Protein AF-0000000080587017 (afdb_homodimer)

pLDDT: mean 71.82, std 25.56, range [18.38, 96.31]

Secondary structure (DSSP, 8-state):
--GGGGGGG------GGG--------------------------HHHHHHHHHHTHHHHHHHH-HHHHHHHHHHHHHHHHHHHHHHHT----TT--HHHHHHHHHHH-GGGS--GGGHHHHHHHHHHHHHHHHHHHHHHHHHHHS-TTS----HHHHHHHHHHHHHHHHHHHHHHT-/--SS-----------S-------GGG------------------HHHHHHHHHHTHHHHHHHH-HHHHHHHHHHHHHHHHHHHHHHHT----TT--HHHHHHHHHHH-GGGS--GGGHHHHHHHHHHHHHHHHHHHHHHHHHHHS-TTS----HHHHHHHHHHHHHHHHHHHHHHT-

Radius of gyration: 40.97 Å; Cα contacts (8 Å, |Δi|>4): 324; chains: 2; bounding box: 60×187×105 Å

Sequence (354 aa):
MAAVEQLINHEKLAGLLLLDIPELSAFAPHRPEVVKSHAPVTLSSSDVVRRALNDADHLMQVSGPVSAVDRLHTAMHGYFRSLCLESGIAMPDEASLTLLFKLLRQDHPSLQSFGSYDKDVVRVLQGFAQAIDALNSLRNNGSVAHPSEDLLGEAEAHLAVNASCTIFNYISAKVGHMAAVEQLINHEKLAGLLLLDIPELSAFAPHRPEVVKSHAPVTLSSSDVVRRALNDADHLMQVSGPVSAVDRLHTAMHGYFRSLCLESGIAMPDEASLTLLFKLLRQDHPSLQSFGSYDKDVVRVLQGFAQAIDALNSLRNNGSVAHPSEDLLGEAEAHLAVNASCTIFNYISAKVGH

Structure (mmCIF, N/CA/C/O backbone):
data_AF-0000000080587017-model_v1
#
loop_
_entity.id
_entity.type
_entity.pdbx_description
1 polymer 'Abortive infection protein-like C-terminal domain-containing protein'
#
loop_
_atom_site.group_PDB
_atom_site.id
_atom_site.type_symbol
_atom_site.label_atom_id
_atom_site.label_alt_id
_atom_site.label_comp_id
_atom_site.label_asym_id
_atom_site.label_entity_id
_atom_site.label_seq_id
_atom_site.pdbx_PDB_ins_code
_atom_site.Cartn_x
_atom_site.Cartn_y
_atom_site.Cartn_z
_atom_site.occupancy
_atom_site.B_iso_or_equiv
_atom_site.auth_seq_id
_atom_site.auth_comp_id
_atom_site.auth_asym_id
_atom_site.auth_atom_id
_atom_site.pdbx_PDB_model_num
ATOM 1 N N . MET A 1 1 ? -31.641 86.438 35.375 1 22.72 1 MET A N 1
ATOM 2 C CA . MET A 1 1 ? -30.453 86.688 36.219 1 22.72 1 MET A CA 1
ATOM 3 C C . MET A 1 1 ? -29.844 85.375 36.719 1 22.72 1 MET A C 1
ATOM 5 O O . MET A 1 1 ? -30.562 84.438 37.094 1 22.72 1 MET A O 1
ATOM 9 N N . ALA A 1 2 ? -28.422 85.125 36.531 1 23.59 2 ALA A N 1
ATOM 10 C CA . ALA A 1 2 ? -27.219 84.438 36.094 1 23.59 2 ALA A CA 1
ATOM 11 C C . ALA A 1 2 ? -26.547 83.75 37.281 1 23.59 2 ALA A C 1
ATOM 13 O O . ALA A 1 2 ? -26.016 82.625 37.156 1 23.59 2 ALA A O 1
ATOM 14 N N . ALA A 1 3 ? -26.375 84.5 38.438 1 25.27 3 ALA A N 1
ATOM 15 C CA . ALA A 1 3 ? -25.125 84.688 39.188 1 25.27 3 ALA A CA 1
ATOM 16 C C . ALA A 1 3 ? -24.891 83.438 40.094 1 25.27 3 ALA A C 1
ATOM 18 O O . ALA A 1 3 ? -23.75 83.188 40.5 1 25.27 3 ALA A O 1
ATOM 19 N N . VAL A 1 4 ? -25.938 83.062 40.781 1 27.03 4 VAL A N 1
ATOM 20 C CA . VAL A 1 4 ? -25.734 82.25 41.969 1 27.03 4 VAL A CA 1
ATOM 21 C C . VAL A 1 4 ? -25.031 80.938 41.562 1 27.03 4 VAL A C 1
ATOM 23 O O . VAL A 1 4 ? -24.797 80.062 42.438 1 27.03 4 VAL A O 1
ATOM 26 N N . GLU A 1 5 ? -25.062 80.562 40.156 1 27.64 5 GLU A N 1
ATOM 27 C CA . GLU A 1 5 ? -24.562 79.25 39.719 1 27.64 5 GLU A CA 1
ATOM 28 C C . GLU A 1 5 ? -23.125 79.062 40.188 1 27.64 5 GLU A C 1
ATOM 30 O O . GLU A 1 5 ? -22.516 78 39.906 1 27.64 5 GLU A O 1
ATOM 35 N N . GLN A 1 6 ? -22.5 80.125 40.65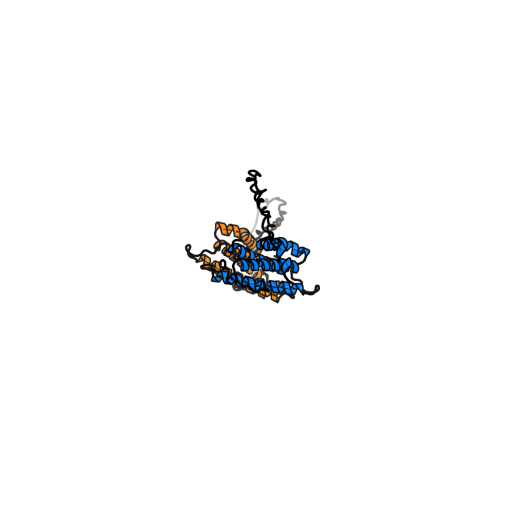6 1 28.59 6 GLN A N 1
ATOM 36 C CA . GLN A 1 6 ? -21.078 80.375 40.844 1 28.59 6 GLN A CA 1
ATOM 37 C C . GLN A 1 6 ? -20.484 79.562 41.969 1 28.59 6 GLN A C 1
ATOM 39 O O . GLN A 1 6 ? -19.281 79.562 42.188 1 28.59 6 GLN A O 1
ATOM 44 N N . LEU A 1 7 ? -21.391 79.188 42.938 1 26.55 7 LEU A N 1
ATOM 45 C CA . LEU A 1 7 ? -20.875 78.938 44.281 1 26.55 7 LEU A CA 1
ATOM 46 C C . LEU A 1 7 ? -19.984 77.75 44.344 1 26.55 7 LEU A C 1
ATOM 48 O O . LEU A 1 7 ? -19.438 77.375 45.375 1 26.55 7 LEU A O 1
ATOM 52 N N . ILE A 1 8 ? -20.25 76.688 43.406 1 29.83 8 ILE A N 1
ATOM 53 C CA . ILE A 1 8 ? -19.797 75.375 43.688 1 29.83 8 ILE A CA 1
ATOM 54 C C . ILE A 1 8 ? -18.281 75.312 43.844 1 29.83 8 ILE A C 1
ATOM 56 O O . ILE A 1 8 ? -17.688 74.25 43.969 1 29.83 8 ILE A O 1
ATOM 60 N N . ASN A 1 9 ? -17.594 76.5 43.531 1 27.2 9 ASN A N 1
ATOM 61 C CA . ASN A 1 9 ? -16.156 76.5 43.25 1 27.2 9 ASN A CA 1
ATOM 62 C C . ASN A 1 9 ? -15.344 76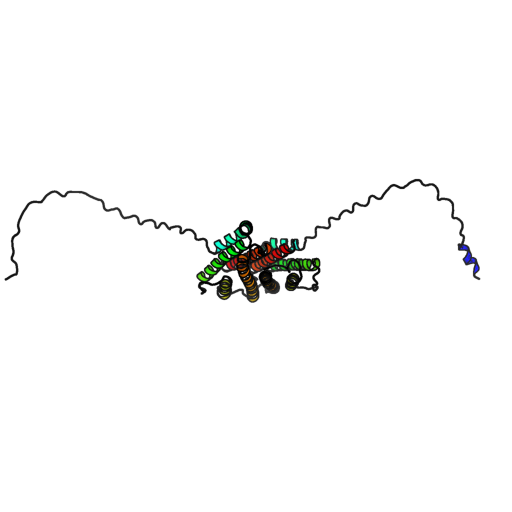.188 44.5 1 27.2 9 ASN A C 1
ATOM 64 O O . ASN A 1 9 ? -14.141 76.438 44.531 1 27.2 9 ASN A O 1
ATOM 68 N N . HIS A 1 10 ? -16.031 76 45.656 1 26.14 10 HIS A N 1
ATOM 69 C CA . HIS A 1 10 ? -15.188 76.312 46.812 1 26.14 10 HIS A CA 1
ATOM 70 C C . HIS A 1 10 ? -14.047 75.312 46.938 1 26.14 10 HIS A C 1
ATOM 72 O O . HIS A 1 10 ? -14.281 74.125 47.125 1 26.14 10 HIS A O 1
ATOM 78 N N . GLU A 1 11 ? -12.672 75.562 46.625 1 27.25 11 GLU A N 1
ATOM 79 C CA . GLU A 1 11 ? -11.32 75.062 46.406 1 27.25 11 GLU A CA 1
ATOM 80 C C . GLU A 1 11 ? -10.781 74.312 47.625 1 27.25 11 GLU A C 1
ATOM 82 O O . GLU A 1 11 ? -9.781 73.625 47.531 1 27.25 11 GLU A O 1
ATOM 87 N N . LYS A 1 12 ? -11.156 74.75 48.844 1 26.34 12 LYS A N 1
ATOM 88 C CA . LYS A 1 12 ? -10.164 74.812 49.906 1 26.34 12 LYS A CA 1
ATOM 89 C C . LYS A 1 12 ? -9.828 73.375 50.438 1 26.34 12 LYS A C 1
ATOM 91 O O . LYS A 1 12 ? -8.68 73.125 50.781 1 26.34 12 LYS A O 1
ATOM 96 N N . LEU A 1 13 ? -10.781 72.625 50.969 1 26.78 13 LEU A N 1
ATOM 97 C CA . LEU A 1 13 ? -10.43 72 52.219 1 26.78 13 LEU A CA 1
ATOM 98 C C . LEU A 1 13 ? -9.461 70.812 52 1 26.78 13 LEU A C 1
ATOM 100 O O . LEU A 1 13 ? -9.875 69.75 51.625 1 26.78 13 LEU A O 1
ATOM 104 N N . ALA A 1 14 ? -8.195 70.938 51.406 1 22.55 14 ALA A N 1
ATOM 105 C CA . ALA A 1 14 ? -7.113 70.125 50.875 1 22.55 14 ALA A CA 1
ATOM 106 C C . ALA A 1 14 ? -6.555 69.188 51.969 1 22.55 14 ALA A C 1
ATOM 108 O O . ALA A 1 14 ? -6.273 68 51.719 1 22.55 14 ALA A O 1
ATOM 109 N N . GLY A 1 15 ? -5.98 69.688 53 1 22.48 15 GLY A N 1
ATOM 110 C CA . GLY A 1 15 ? -4.605 69.438 53.406 1 22.48 15 GLY A CA 1
ATOM 111 C C . GLY A 1 15 ? -4.426 68.188 54.188 1 22.48 15 GLY A C 1
ATOM 112 O O . GLY A 1 15 ? -3.355 67.562 54.156 1 22.48 15 GLY A O 1
ATOM 113 N N . LEU A 1 16 ? -5.102 68.062 55.281 1 24.17 16 LEU A N 1
ATOM 114 C CA . LEU A 1 16 ? -4.434 67.625 56.5 1 24.17 16 LEU A CA 1
ATOM 115 C C . LEU A 1 16 ? -4.109 66.125 56.5 1 24.17 16 LEU A C 1
ATOM 117 O O . LEU A 1 16 ? -3.098 65.688 57.062 1 24.17 16 LEU A O 1
ATOM 121 N N . LEU A 1 17 ? -5 65.25 56.281 1 24.22 17 LEU A N 1
ATOM 122 C CA . LEU A 1 17 ? -4.965 64 57.094 1 24.22 17 LEU A CA 1
ATOM 123 C C . LEU A 1 17 ? -3.916 63.031 56.562 1 24.22 17 LEU A C 1
ATOM 125 O O . LEU A 1 17 ? -3.979 61.844 56.844 1 24.22 17 LEU A O 1
ATOM 129 N N . LEU A 1 18 ? -2.947 63.281 55.75 1 25.55 18 LEU A N 1
ATOM 130 C CA . LEU A 1 18 ? -2.303 62.219 54.969 1 25.55 18 LEU A CA 1
ATOM 131 C C . LEU A 1 18 ? -1.399 61.375 55.875 1 25.55 18 LEU A C 1
ATOM 133 O O . LEU A 1 18 ? -0.69 60.5 55.406 1 25.55 18 LEU A O 1
ATOM 137 N N . LEU A 1 19 ? -1.124 61.75 57.031 1 24.14 19 LEU A N 1
ATOM 138 C CA . LEU A 1 19 ? 0.274 61.469 57.375 1 24.14 19 LEU A CA 1
ATOM 139 C C . LEU A 1 19 ? 0.544 59.969 57.375 1 24.14 19 LEU A C 1
ATOM 141 O O . LEU A 1 19 ? 1.507 59.5 56.781 1 24.14 19 LEU A O 1
ATOM 145 N N . ASP A 1 20 ? 0.489 59.25 58.531 1 24.95 20 ASP A N 1
ATOM 146 C CA . ASP A 1 20 ? 1.554 58.5 59.188 1 24.95 20 ASP A CA 1
ATOM 147 C C . ASP A 1 20 ? 1.551 57.062 58.75 1 24.95 20 ASP A C 1
ATOM 149 O O . ASP A 1 20 ? 2.191 56.219 59.375 1 24.95 20 ASP A O 1
ATOM 153 N N . ILE A 1 21 ? 0.659 56.469 58.031 1 26.31 21 ILE A N 1
ATOM 154 C CA . ILE A 1 21 ? 0.521 55.031 58.219 1 26.31 21 ILE A CA 1
ATOM 155 C C . ILE A 1 21 ? 1.75 54.312 57.688 1 26.31 21 ILE A C 1
ATOM 157 O O . ILE A 1 21 ? 2.156 54.562 56.531 1 26.31 21 ILE A O 1
ATOM 161 N N . PRO A 1 22 ? 2.461 53.438 58.531 1 25.16 22 PRO A N 1
ATOM 162 C CA . PRO A 1 22 ? 3.777 52.844 58.312 1 25.16 22 PRO A CA 1
ATOM 163 C C . PRO A 1 22 ? 3.852 52.031 57.031 1 25.16 22 PRO A C 1
ATOM 165 O O . PRO A 1 22 ? 2.824 51.781 56.375 1 25.16 22 PRO A O 1
ATOM 168 N N . GLU A 1 23 ? 5.023 51.094 56.812 1 28.44 23 GLU A N 1
ATOM 169 C CA . GLU A 1 23 ? 5.848 50.469 55.781 1 28.44 23 GLU A CA 1
ATOM 170 C C . GLU A 1 23 ? 5.137 49.281 55.156 1 28.44 23 GLU A C 1
ATOM 172 O O . GLU A 1 23 ? 4.988 48.219 55.812 1 28.44 23 GLU A O 1
ATOM 177 N N . LEU A 1 24 ? 3.986 49.219 54.719 1 28.08 24 LEU A N 1
ATOM 178 C CA . LEU A 1 24 ? 3.26 48.094 54.156 1 28.08 24 LEU A CA 1
ATOM 179 C C . LEU A 1 24 ? 4.035 47.438 53 1 28.08 24 LEU A C 1
ATOM 181 O O . LEU A 1 24 ? 3.643 47.562 51.844 1 28.08 24 LEU A O 1
ATOM 185 N N . SER A 1 25 ? 5.359 47.562 52.875 1 25.34 25 SER A N 1
ATOM 186 C CA . SER A 1 25 ? 5.922 47.25 51.562 1 25.34 25 SER A CA 1
ATOM 187 C C . SER A 1 25 ? 5.586 45.844 51.156 1 25.34 25 SER A C 1
ATOM 189 O O . SER A 1 25 ? 5.371 45.562 49.969 1 25.34 25 SER A O 1
ATOM 191 N N . ALA A 1 26 ? 5.797 44.812 51.969 1 28.86 26 ALA A N 1
ATOM 192 C CA . ALA A 1 26 ? 6.543 43.656 51.5 1 28.86 26 ALA A CA 1
ATOM 193 C C . ALA A 1 26 ? 5.637 42.688 50.719 1 28.86 26 ALA A C 1
ATOM 195 O O . ALA A 1 26 ? 6.051 41.594 50.375 1 28.86 26 ALA A O 1
ATOM 196 N N . PHE A 1 27 ? 4.344 42.781 50.906 1 26.36 27 PHE A N 1
ATOM 197 C CA . PHE A 1 27 ? 3.645 41.562 50.5 1 26.36 27 PHE A CA 1
ATOM 198 C C . PHE A 1 27 ? 3.752 41.375 48.969 1 26.36 27 PHE A C 1
ATOM 200 O O . PHE A 1 27 ? 3.086 42.062 48.219 1 26.36 27 PHE A O 1
ATOM 207 N N . ALA A 1 28 ? 4.891 41.156 48.438 1 30.66 28 ALA A N 1
ATOM 208 C CA . ALA A 1 28 ? 4.961 40.875 47 1 30.66 28 ALA A CA 1
ATOM 209 C C . ALA A 1 28 ? 3.967 39.781 46.594 1 30.66 28 ALA A C 1
ATOM 211 O O . ALA A 1 28 ? 3.854 38.75 47.281 1 30.66 28 ALA A O 1
ATOM 212 N N . PRO A 1 29 ? 2.836 40.156 46 1 30.19 29 PRO A N 1
ATOM 213 C CA . PRO A 1 29 ? 1.873 39.125 45.562 1 30.19 29 PRO A CA 1
ATOM 214 C C . PRO A 1 29 ? 2.541 37.906 44.938 1 30.19 29 PRO A C 1
ATOM 216 O O . PRO A 1 29 ? 3.592 38.031 44.312 1 30.19 29 PRO A O 1
ATOM 219 N N . HIS A 1 30 ? 2.627 36.812 45.719 1 32.38 30 HIS A N 1
ATOM 220 C CA . HIS A 1 30 ? 3.02 35.531 45.156 1 32.38 30 HIS A CA 1
ATOM 221 C C . HIS A 1 30 ? 2.42 35.344 43.75 1 32.38 30 HIS A C 1
ATOM 223 O O . HIS A 1 30 ? 1.23 35.594 43.562 1 32.38 30 HIS A O 1
ATOM 229 N N . ARG A 1 31 ? 3.188 35.594 42.75 1 30.8 31 ARG A N 1
ATOM 230 C CA . ARG A 1 31 ? 2.775 35.312 41.375 1 30.8 31 ARG A CA 1
ATOM 231 C C . ARG A 1 31 ? 2 34 41.281 1 30.8 31 ARG A C 1
ATOM 233 O O . ARG A 1 31 ? 2.43 33 41.812 1 30.8 31 ARG A O 1
ATOM 240 N N . PRO A 1 32 ? 0.608 34.094 41.219 1 33.69 32 PRO A N 1
ATOM 241 C CA . PRO A 1 32 ? -0.071 32.812 41.062 1 33.69 32 PRO A CA 1
ATOM 242 C C . PRO A 1 32 ? 0.725 31.828 40.188 1 33.69 32 PRO A C 1
ATOM 244 O O . PRO A 1 32 ? 1.51 32.25 39.344 1 33.69 32 PRO A O 1
ATOM 247 N N . GLU A 1 33 ? 1.274 30.781 40.844 1 36.06 33 GLU A N 1
ATOM 248 C CA . GLU A 1 33 ? 1.802 29.688 40.031 1 36.06 33 GLU A CA 1
ATOM 249 C C . GLU A 1 33 ? 1.001 29.516 38.75 1 36.06 33 GLU A C 1
ATOM 251 O O . GLU A 1 33 ? -0.228 29.422 38.781 1 36.06 33 GLU A O 1
ATOM 256 N N . VAL A 1 34 ? 1.357 30.203 37.719 1 34.12 34 VAL A N 1
ATOM 257 C CA . VAL A 1 34 ? 0.814 29.766 36.438 1 34.12 34 VAL A CA 1
ATOM 258 C C . VAL A 1 34 ? 0.554 28.266 36.438 1 34.12 34 VAL A C 1
ATOM 260 O O . VAL A 1 34 ? 1.492 27.469 36.531 1 34.12 34 VAL A O 1
ATOM 263 N N . VAL A 1 35 ? -0.414 27.859 37.219 1 34.56 35 VAL A N 1
ATOM 264 C CA . VAL A 1 35 ? -0.858 26.5 36.906 1 34.56 35 VAL A CA 1
ATOM 265 C C . VAL A 1 35 ? -0.739 26.25 35.406 1 34.56 35 VAL A C 1
ATOM 267 O O . VAL A 1 35 ? -1.376 26.938 34.594 1 34.56 35 VAL A O 1
ATOM 270 N N . LYS A 1 36 ? 0.452 25.938 35 1 35.66 36 LYS A N 1
ATOM 271 C CA . LYS A 1 36 ? 0.463 25.297 33.688 1 35.66 36 LYS A CA 1
ATOM 272 C C . LYS A 1 36 ? -0.792 24.453 33.5 1 35.66 36 LYS A C 1
ATOM 274 O O . LYS A 1 36 ? -1.011 23.469 34.188 1 35.66 36 LYS A O 1
ATOM 279 N N . SER A 1 37 ? -1.962 25.031 33.406 1 36 37 SER A N 1
ATOM 280 C CA . SER A 1 37 ? -3.08 24.234 32.938 1 36 37 SER A CA 1
ATOM 281 C C . SER A 1 37 ? -2.602 23.109 32 1 36 37 SER A C 1
ATOM 283 O O . SER A 1 37 ? -1.923 23.375 31.016 1 36 37 SER A O 1
ATOM 285 N N . HIS A 1 38 ? -2.156 22.047 32.531 1 36.62 38 HIS A N 1
ATOM 286 C CA . HIS A 1 38 ? -1.977 20.875 31.672 1 36.62 38 HIS A CA 1
ATOM 287 C C . HIS A 1 38 ? -3.01 20.859 30.547 1 36.62 38 HIS A C 1
ATOM 289 O O . HIS A 1 38 ? -4.188 20.594 30.797 1 36.62 38 HIS A O 1
ATOM 295 N N . ALA A 1 39 ? -3.035 21.781 29.75 1 42.5 39 ALA A N 1
ATOM 296 C CA . ALA A 1 39 ? -3.906 21.656 28.578 1 42.5 39 ALA A CA 1
ATOM 297 C C . ALA A 1 39 ? -4.117 20.188 28.203 1 42.5 39 ALA A C 1
ATOM 299 O O . ALA A 1 39 ? -3.189 19.391 28.297 1 42.5 39 ALA A O 1
ATOM 300 N N . PRO A 1 40 ? -5.25 19.578 28.406 1 44.59 40 PRO A N 1
ATOM 301 C CA . PRO A 1 40 ? -5.457 18.188 27.984 1 44.59 40 PRO A CA 1
ATOM 302 C C . PRO A 1 40 ? -4.621 17.812 26.766 1 44.59 40 PRO A C 1
ATOM 304 O O . PRO A 1 40 ? -4.504 18.594 25.828 1 44.59 40 PRO A O 1
ATOM 307 N N . VAL A 1 41 ? -3.521 17.203 26.859 1 47.28 41 VAL A N 1
ATOM 308 C CA . VAL A 1 41 ? -2.65 16.688 25.812 1 47.28 41 VAL A CA 1
ATOM 309 C C . VAL A 1 41 ? -3.479 16.359 24.578 1 47.28 41 VAL A C 1
ATOM 311 O O . VAL A 1 41 ? -4.277 15.422 24.594 1 47.28 41 VAL A O 1
ATOM 314 N N . THR A 1 42 ? -4.16 17.344 23.859 1 61.03 42 THR A N 1
ATOM 315 C CA . THR A 1 42 ? -4.895 17.125 22.625 1 61.03 42 THR A CA 1
ATOM 316 C C . THR A 1 42 ? -4.168 16.125 21.734 1 61.03 42 THR A C 1
ATOM 318 O O . THR A 1 42 ? -2.939 16.141 21.641 1 61.03 42 THR A O 1
ATOM 321 N N . LEU A 1 43 ? -4.691 14.984 21.672 1 72 43 LEU A N 1
ATOM 322 C CA . LEU A 1 43 ? -4.168 13.938 20.797 1 72 43 LEU A CA 1
ATOM 323 C C . LEU A 1 43 ? -3.713 14.516 19.469 1 72 43 LEU A C 1
ATOM 325 O O . LEU A 1 43 ? -4.406 15.344 18.875 1 72 43 LEU A O 1
ATOM 329 N N . SER A 1 44 ? -2.449 14.383 19.281 1 86 44 SER A N 1
ATOM 330 C CA . SER A 1 44 ? -1.928 14.82 17.984 1 86 44 SER A CA 1
ATOM 331 C C . SER A 1 44 ? -2.676 14.164 16.844 1 86 44 SER A C 1
ATOM 333 O O . SER A 1 44 ? -3.326 13.133 17.016 1 86 44 SER A O 1
ATOM 335 N N . SER A 1 45 ? -2.758 14.875 15.82 1 87.81 45 SER A N 1
ATOM 336 C CA . SER A 1 45 ? -3.377 14.312 14.625 1 87.81 45 SER A CA 1
ATOM 337 C C . SER A 1 45 ? -2.771 12.961 14.273 1 87.81 45 SER A C 1
ATOM 339 O O . SER A 1 45 ? -3.475 12.055 13.812 1 87.81 45 SER A O 1
ATOM 341 N N . SER A 1 46 ? -1.489 12.758 14.531 1 90.25 46 SER A N 1
ATOM 342 C CA . SER A 1 46 ? -0.841 11.477 14.289 1 90.25 46 SER A CA 1
ATOM 343 C C . SER A 1 46 ? -1.373 10.406 15.234 1 90.25 46 SER A C 1
ATOM 345 O O . SER A 1 46 ? -1.561 9.25 14.836 1 90.25 46 SER A O 1
ATOM 347 N N . ASP A 1 47 ? -1.649 10.828 16.406 1 90.94 47 ASP A N 1
ATOM 348 C CA . ASP A 1 47 ? -2.186 9.891 17.391 1 90.94 47 ASP A CA 1
ATOM 349 C C . ASP A 1 47 ? -3.586 9.422 17 1 90.94 47 ASP A C 1
ATOM 351 O O . ASP A 1 47 ? -3.939 8.258 17.203 1 90.94 47 ASP A O 1
ATOM 355 N N . VAL A 1 48 ? -4.324 10.336 16.469 1 91.31 48 VAL A N 1
ATOM 356 C CA . VAL A 1 48 ? -5.68 10.016 16.016 1 91.31 48 VAL A CA 1
ATOM 357 C C . VAL A 1 48 ? -5.629 8.953 14.922 1 91.31 48 VAL A C 1
ATOM 359 O O . VAL A 1 48 ? -6.406 7.996 14.938 1 91.31 48 VAL A O 1
ATOM 362 N N . VAL A 1 49 ? -4.715 9.062 14.023 1 92.56 49 VAL A N 1
ATOM 363 C CA . VAL A 1 49 ? -4.586 8.086 12.938 1 92.56 49 VAL A CA 1
ATOM 364 C C . VAL A 1 49 ? -4.133 6.742 13.5 1 92.56 49 VAL A C 1
ATOM 366 O O . VAL A 1 49 ? -4.68 5.699 13.148 1 92.56 49 VAL A O 1
ATOM 369 N N . ARG A 1 50 ? -3.17 6.758 14.398 1 91.75 50 ARG A N 1
ATOM 370 C CA . ARG A 1 50 ? -2.658 5.523 14.984 1 91.75 50 ARG A CA 1
ATOM 371 C C . ARG A 1 50 ? -3.762 4.758 15.703 1 91.75 50 ARG A C 1
ATOM 373 O O . ARG A 1 50 ? -3.854 3.535 15.594 1 91.75 50 ARG A O 1
ATOM 380 N N . ARG A 1 51 ? -4.57 5.504 16.344 1 91.5 51 ARG A N 1
ATOM 381 C CA . ARG A 1 51 ? -5.688 4.871 17.047 1 91.5 51 ARG A CA 1
ATOM 382 C C . ARG A 1 51 ? -6.676 4.266 16.047 1 91.5 51 ARG A C 1
ATOM 384 O O . ARG A 1 51 ? -7.156 3.148 16.25 1 91.5 51 ARG A O 1
ATOM 391 N N . ALA A 1 52 ? -7.004 5.012 15.062 1 90.81 52 ALA A N 1
ATOM 392 C CA . ALA A 1 52 ? -7.922 4.516 14.039 1 90.81 52 ALA A CA 1
ATOM 393 C C . ALA A 1 52 ? -7.383 3.242 13.391 1 90.81 52 ALA A C 1
ATOM 395 O O . ALA A 1 52 ? -8.133 2.293 13.156 1 90.81 52 ALA A O 1
ATOM 396 N N . LEU A 1 53 ? -6.078 3.205 13.141 1 89.94 53 LEU A N 1
ATOM 397 C CA . LEU A 1 53 ? -5.445 2.043 12.531 1 89.94 53 LEU A CA 1
ATOM 398 C C . LEU A 1 53 ? -5.465 0.85 13.477 1 89.94 53 LEU A C 1
ATOM 400 O O . LEU A 1 53 ? -5.762 -0.273 13.062 1 89.94 53 LEU A O 1
ATOM 404 N N . ASN A 1 54 ? -5.234 1.12 14.695 1 88.81 54 ASN A N 1
ATOM 405 C CA . ASN A 1 54 ? -5.211 0.055 15.695 1 88.81 54 ASN A CA 1
ATOM 406 C C . ASN A 1 54 ? -6.602 -0.533 15.922 1 88.81 54 ASN A C 1
ATOM 408 O O . ASN A 1 54 ? -6.738 -1.72 16.219 1 88.81 54 ASN A O 1
ATOM 412 N N . ASP A 1 55 ? -7.547 0.264 15.688 1 90.56 55 ASP A N 1
ATOM 413 C CA . ASP A 1 55 ? -8.922 -0.151 15.961 1 90.56 55 ASP A CA 1
ATOM 414 C C . ASP A 1 55 ? -9.586 -0.707 14.703 1 90.56 55 ASP A C 1
ATOM 416 O O . ASP A 1 55 ? -10.734 -1.158 14.742 1 90.56 55 ASP A O 1
ATOM 420 N N . ALA A 1 56 ? -8.922 -0.644 13.617 1 89.06 56 ALA A N 1
ATOM 421 C CA . ALA A 1 56 ? -9.547 -0.901 12.32 1 89.06 56 ALA A CA 1
ATOM 422 C C . ALA A 1 56 ? -10.18 -2.289 12.289 1 89.06 56 ALA A C 1
ATOM 424 O O . ALA A 1 56 ? -11.32 -2.449 11.836 1 89.06 56 ALA A O 1
ATOM 425 N N . ASP A 1 57 ? -9.469 -3.266 12.781 1 85.81 57 ASP A N 1
ATOM 426 C CA . ASP A 1 57 ? -9.992 -4.625 12.758 1 85.81 57 ASP A CA 1
ATOM 427 C C . ASP A 1 57 ? -11.25 -4.746 13.625 1 85.81 57 ASP A C 1
ATOM 429 O O . ASP A 1 57 ? -12.234 -5.359 13.211 1 85.81 57 ASP A O 1
ATOM 433 N N . HIS A 1 58 ? -11.102 -4.207 14.734 1 89.81 58 HIS A N 1
ATOM 434 C CA . HIS A 1 58 ? -12.242 -4.23 15.641 1 89.81 58 HIS A CA 1
ATOM 435 C C . HIS A 1 58 ? -13.438 -3.51 15.031 1 89.81 58 HIS A C 1
ATOM 437 O O . HIS A 1 58 ? -14.562 -4.008 15.094 1 89.81 58 HIS A O 1
ATOM 443 N N . LEU A 1 59 ? -13.258 -2.404 14.461 1 87.94 59 LEU A N 1
ATOM 444 C CA . LEU A 1 59 ? -14.32 -1.618 13.844 1 87.94 59 LEU A CA 1
ATOM 445 C C . LEU A 1 59 ? -14.953 -2.377 12.68 1 87.94 59 LEU A C 1
ATOM 447 O O . LEU A 1 59 ? -16.172 -2.322 12.492 1 87.94 59 LEU A O 1
ATOM 451 N N . MET A 1 60 ? -14.102 -3.027 11.945 1 85.75 60 MET A N 1
ATOM 452 C CA . MET A 1 60 ? -14.609 -3.811 10.828 1 85.75 60 MET A CA 1
ATOM 453 C C . MET A 1 60 ? -15.57 -4.895 11.312 1 85.75 60 MET A C 1
ATOM 455 O O . MET A 1 60 ? -16.594 -5.16 10.672 1 85.75 60 MET A O 1
ATOM 459 N N . GLN A 1 61 ? -15.258 -5.453 12.422 1 86.62 61 GLN A N 1
ATOM 460 C CA . GLN A 1 61 ? -16.078 -6.531 12.977 1 86.62 61 GLN A CA 1
ATOM 461 C C . GLN A 1 61 ? -17.375 -5.992 13.578 1 86.62 61 GLN A C 1
ATOM 463 O O . GLN A 1 61 ? -18.438 -6.59 13.414 1 86.62 61 GLN A O 1
ATOM 468 N N . VAL A 1 62 ? -17.312 -4.906 14.188 1 88.38 62 VAL A N 1
ATOM 469 C CA . VAL A 1 62 ? -18.438 -4.418 14.977 1 88.38 62 VAL A CA 1
ATOM 470 C C . VAL A 1 62 ? -19.344 -3.545 14.109 1 88.38 62 VAL A C 1
ATOM 472 O O . VAL A 1 62 ? -20.578 -3.58 14.234 1 88.38 62 VAL A O 1
ATOM 475 N N . SER A 1 63 ? -18.75 -2.75 13.234 1 85.94 63 SER A N 1
ATOM 476 C CA . SER A 1 63 ? -19.531 -1.769 12.492 1 85.94 63 SER A CA 1
ATOM 477 C C . SER A 1 63 ? -19.453 -2.02 10.992 1 85.94 63 SER A C 1
ATOM 479 O O . SER A 1 63 ? -20.125 -1.339 10.211 1 85.94 63 SER A O 1
ATOM 481 N N . GLY A 1 64 ? -18.625 -2.965 10.586 1 83.06 64 GLY A N 1
ATOM 482 C CA . GLY A 1 64 ? -18.547 -3.305 9.18 1 83.06 64 GLY A CA 1
ATOM 483 C C . GLY A 1 64 ? -17.375 -2.641 8.469 1 83.06 64 GLY A C 1
ATOM 484 O O . GLY A 1 64 ? -16.797 -1.682 8.977 1 83.06 64 GLY A O 1
ATOM 485 N N . PRO A 1 65 ? -17.078 -3.133 7.301 1 82.81 65 PRO A N 1
ATOM 486 C CA . PRO A 1 65 ? -15.938 -2.65 6.531 1 82.81 65 PRO A CA 1
ATOM 487 C C . PRO A 1 65 ? -16.062 -1.176 6.152 1 82.81 65 PRO A C 1
ATOM 489 O O . PRO A 1 65 ? -15.07 -0.437 6.215 1 82.81 65 PRO A O 1
ATOM 492 N N . VAL A 1 66 ? -17.234 -0.733 5.785 1 81.44 66 VAL A N 1
ATOM 493 C CA . VAL A 1 66 ? -17.422 0.639 5.328 1 81.44 66 VAL A CA 1
ATOM 494 C C . VAL A 1 66 ? -17.156 1.608 6.477 1 81.44 66 VAL A C 1
ATOM 496 O O . VAL A 1 66 ? -16.516 2.646 6.289 1 81.44 66 VAL A O 1
ATOM 499 N N . SER A 1 67 ? -17.641 1.226 7.625 1 84.69 67 SER A N 1
ATOM 500 C CA . SER A 1 67 ? -17.453 2.074 8.797 1 84.69 67 SER A CA 1
ATOM 501 C C . SER A 1 67 ? -15.969 2.215 9.141 1 84.69 67 SER A C 1
ATOM 503 O O . SER A 1 67 ? -15.508 3.301 9.492 1 84.69 67 SER A O 1
ATOM 505 N N . ALA A 1 68 ? -15.227 1.146 9.07 1 86.38 68 ALA A N 1
ATOM 506 C CA . ALA A 1 68 ? -13.789 1.164 9.352 1 86.38 68 ALA A CA 1
ATOM 507 C C . ALA A 1 68 ? -13.047 2.055 8.359 1 86.38 68 ALA A C 1
ATOM 509 O O . ALA A 1 68 ? -12.203 2.859 8.75 1 86.38 68 ALA A O 1
ATOM 510 N N . VAL A 1 69 ? -13.391 1.952 7.129 1 86.38 69 VAL A N 1
ATOM 511 C CA . VAL A 1 69 ? -12.75 2.744 6.086 1 86.38 69 VAL A CA 1
ATOM 512 C C . VAL A 1 69 ? -13.086 4.223 6.273 1 86.38 69 VAL A C 1
ATOM 514 O O . VAL A 1 69 ? -12.227 5.09 6.102 1 86.38 69 VAL A O 1
ATOM 517 N N . ASP A 1 70 ? -14.281 4.477 6.633 1 87.62 70 ASP A N 1
ATOM 518 C CA . ASP A 1 70 ? -14.719 5.848 6.855 1 87.62 70 ASP A CA 1
ATOM 519 C C . ASP A 1 70 ? -13.945 6.496 8 1 87.62 70 ASP A C 1
ATOM 521 O O . ASP A 1 70 ? -13.492 7.641 7.883 1 87.62 70 ASP A O 1
ATOM 525 N N . ARG A 1 71 ? -13.867 5.832 8.992 1 89.38 71 ARG A N 1
ATOM 526 C CA . ARG A 1 71 ? -13.125 6.344 10.141 1 89.38 71 ARG A CA 1
ATOM 527 C C . ARG A 1 71 ? -11.672 6.621 9.773 1 89.38 71 ARG A C 1
ATOM 529 O O . ARG A 1 71 ? -11.109 7.645 10.172 1 89.38 71 ARG A O 1
ATOM 536 N N . LEU A 1 72 ? -11.078 5.734 9.117 1 90 72 LEU A N 1
ATOM 537 C CA . LEU A 1 72 ? -9.695 5.906 8.703 1 90 72 LEU A CA 1
ATOM 538 C C . LEU A 1 72 ? -9.547 7.098 7.766 1 90 72 LEU A C 1
ATOM 540 O O . LEU A 1 72 ? -8.609 7.887 7.895 1 90 72 LEU A O 1
ATOM 544 N N . HIS A 1 73 ? -10.43 7.203 6.902 1 90.12 73 HIS A N 1
ATOM 545 C CA . HIS A 1 73 ? -10.438 8.352 5.996 1 90.12 73 HIS A CA 1
ATOM 546 C C . HIS A 1 73 ? -10.484 9.664 6.77 1 90.12 73 HIS A C 1
ATOM 548 O O . HIS A 1 73 ? -9.695 10.57 6.5 1 90.12 73 HIS A O 1
ATOM 554 N N . THR A 1 74 ? -11.359 9.703 7.688 1 91.31 74 THR A N 1
ATOM 555 C CA . THR A 1 74 ? -11.523 10.906 8.5 1 91.31 74 THR A CA 1
ATOM 556 C C . THR A 1 74 ? -10.25 11.211 9.281 1 91.31 74 THR A C 1
ATOM 558 O O . THR A 1 74 ? -9.797 12.359 9.32 1 91.31 74 THR A O 1
ATOM 561 N N . ALA A 1 75 ? -9.695 10.203 9.859 1 93.69 75 ALA A N 1
ATOM 562 C CA . ALA A 1 75 ? -8.461 10.375 10.625 1 93.69 75 ALA A CA 1
ATOM 563 C C . ALA A 1 75 ? -7.324 10.859 9.734 1 93.69 75 ALA A C 1
ATOM 565 O O . ALA A 1 75 ? -6.594 11.781 10.094 1 93.69 75 ALA A O 1
ATOM 566 N N . MET A 1 76 ? -7.188 10.273 8.594 1 94.06 76 MET A N 1
ATOM 567 C CA . MET A 1 76 ? -6.133 10.648 7.652 1 94.06 76 MET A CA 1
ATOM 568 C C . MET A 1 76 ? -6.332 12.07 7.148 1 94.06 76 MET A C 1
ATOM 570 O O . MET A 1 76 ? -5.367 12.828 7.004 1 94.06 76 MET A O 1
ATOM 574 N N . HIS A 1 77 ? -7.559 12.359 6.852 1 93.81 77 HIS A N 1
ATOM 575 C CA . HIS A 1 77 ? -7.902 13.695 6.395 1 93.81 77 HIS A CA 1
ATOM 576 C C . HIS A 1 77 ? -7.469 14.758 7.406 1 93.81 77 HIS A C 1
ATOM 578 O O . HIS A 1 77 ? -6.805 15.727 7.043 1 93.81 77 HIS A O 1
ATOM 584 N N . GLY A 1 78 ? -7.82 14.547 8.625 1 94.69 78 GLY A N 1
ATOM 585 C CA . GLY A 1 78 ? -7.391 15.453 9.672 1 94.69 78 GLY A CA 1
ATOM 586 C C . GLY A 1 78 ? -5.879 15.555 9.797 1 94.69 78 GLY A C 1
ATOM 587 O O . GLY A 1 78 ? -5.34 16.641 9.992 1 94.69 78 GLY A O 1
ATOM 588 N N . TYR A 1 79 ? -5.219 14.477 9.656 1 95.62 79 TYR A N 1
ATOM 589 C CA . TYR A 1 79 ? -3.768 14.43 9.781 1 95.62 79 TYR A CA 1
ATOM 590 C C . TYR A 1 79 ? -3.1 15.211 8.656 1 95.62 79 TYR A C 1
ATOM 592 O O . TYR A 1 79 ? -2.227 16.047 8.898 1 95.62 79 TYR A O 1
ATOM 600 N N . PHE A 1 80 ? -3.488 14.938 7.441 1 95.81 80 PHE A N 1
ATOM 601 C CA . PHE A 1 80 ? -2.898 15.625 6.301 1 95.81 80 PHE A CA 1
ATOM 602 C C . PHE A 1 80 ? -3.186 17.125 6.367 1 95.81 80 PHE A C 1
ATOM 604 O O . PHE A 1 80 ? -2.324 17.938 6.031 1 95.81 80 PHE A O 1
ATOM 611 N N . ARG A 1 81 ? -4.363 17.422 6.816 1 96.06 81 ARG A N 1
ATOM 612 C CA . ARG A 1 81 ? -4.695 18.844 6.973 1 96.06 81 ARG A CA 1
ATOM 613 C C . ARG A 1 81 ? -3.777 19.5 7.996 1 96.06 81 ARG A C 1
ATOM 615 O O . ARG A 1 81 ? -3.279 20.609 7.766 1 96.06 81 ARG A O 1
ATOM 622 N N . SER A 1 82 ? -3.59 18.828 9.039 1 95.56 82 SER A N 1
ATOM 623 C CA . SER A 1 82 ? -2.719 19.344 10.086 1 95.56 82 SER A CA 1
ATOM 624 C C . SER A 1 82 ? -1.294 19.531 9.578 1 95.56 82 SER A C 1
ATOM 626 O O . SER A 1 82 ? -0.636 20.516 9.906 1 95.56 82 SER A O 1
ATOM 628 N N . LEU A 1 83 ? -0.824 18.625 8.781 1 95.06 83 LEU A N 1
ATOM 629 C CA . LEU A 1 83 ? 0.524 18.719 8.234 1 95.06 83 LEU A CA 1
ATOM 630 C C . LEU A 1 83 ? 0.653 19.922 7.305 1 95.06 83 LEU A C 1
ATOM 632 O O . LEU A 1 83 ? 1.671 20.625 7.32 1 95.06 83 LEU A O 1
ATOM 636 N N . CYS A 1 84 ? -0.339 20.109 6.527 1 96.31 84 CYS A N 1
ATOM 637 C CA . CYS A 1 84 ? -0.333 21.266 5.641 1 96.31 84 CYS A CA 1
ATOM 638 C C . CYS A 1 84 ? -0.296 22.562 6.438 1 96.31 84 CYS A C 1
ATOM 640 O O . CYS A 1 84 ? 0.494 23.453 6.137 1 96.31 84 CYS A O 1
ATOM 642 N N . LEU A 1 85 ? -1.102 22.656 7.441 1 94.94 85 LEU A N 1
ATOM 643 C CA . LEU A 1 85 ? -1.168 23.844 8.281 1 94.94 85 LEU A CA 1
ATOM 644 C C . LEU A 1 85 ? 0.173 24.109 8.961 1 94.94 85 LEU A C 1
ATOM 646 O O . LEU A 1 85 ? 0.675 25.234 8.938 1 94.94 85 LEU A O 1
ATOM 650 N N . GLU A 1 86 ? 0.75 23.031 9.414 1 93.88 86 GLU A N 1
ATOM 651 C CA . GLU A 1 86 ? 2.02 23.141 10.133 1 93.88 86 GLU A CA 1
ATOM 652 C C . GLU A 1 86 ? 3.146 23.578 9.195 1 93.88 86 GLU A C 1
ATOM 654 O O . GLU A 1 86 ? 4.094 24.234 9.625 1 93.88 86 GLU A O 1
ATOM 659 N N . SER A 1 87 ? 3.033 23.234 7.965 1 94.06 87 SER A N 1
ATOM 660 C CA . SER A 1 87 ? 4.109 23.516 7.02 1 94.06 87 SER A CA 1
ATOM 661 C C . SER A 1 87 ? 3.814 24.75 6.188 1 94.06 87 SER A C 1
ATOM 663 O O . SER A 1 87 ? 4.559 25.078 5.258 1 94.06 87 SER A O 1
ATOM 665 N N . GLY A 1 88 ? 2.703 25.328 6.43 1 95.19 88 GLY A N 1
ATOM 666 C CA . GLY A 1 88 ? 2.361 26.562 5.742 1 95.19 88 GLY A CA 1
ATOM 667 C C . GLY A 1 88 ? 1.9 26.344 4.312 1 95.19 88 GLY A C 1
ATOM 668 O O . GLY A 1 88 ? 2.066 27.219 3.457 1 95.19 88 GLY A O 1
ATOM 669 N N . ILE A 1 89 ? 1.39 25.219 4.023 1 96.06 89 ILE A N 1
ATOM 670 C CA . ILE A 1 89 ? 0.885 24.891 2.691 1 96.06 89 ILE A CA 1
ATOM 671 C C . ILE A 1 89 ? -0.567 25.359 2.568 1 96.06 89 ILE A C 1
ATOM 673 O O . ILE A 1 89 ? -1.421 24.953 3.361 1 96.06 89 ILE A O 1
ATOM 677 N N . ALA A 1 90 ? -0.843 26.203 1.626 1 96.06 90 ALA A N 1
ATOM 678 C CA . ALA A 1 90 ? -2.195 26.703 1.393 1 96.06 90 ALA A CA 1
ATOM 679 C C . ALA A 1 90 ? -3.104 25.594 0.861 1 96.06 90 ALA A C 1
ATOM 681 O O . ALA A 1 90 ? -2.697 24.812 0.004 1 96.06 90 ALA A O 1
ATOM 682 N N . MET A 1 91 ? -4.242 25.469 1.465 1 94.19 91 MET A N 1
ATOM 683 C CA . MET A 1 91 ? -5.246 24.516 1 1 94.19 91 MET A CA 1
ATOM 684 C C . MET A 1 91 ? -6.648 25.109 1.093 1 94.19 91 MET A C 1
ATOM 686 O O . MET A 1 91 ? -6.918 25.938 1.965 1 94.19 91 MET A O 1
ATOM 690 N N . PRO A 1 92 ? -7.516 24.703 0.152 1 94.81 92 PRO A N 1
ATOM 691 C CA . PRO A 1 92 ? -8.914 25.109 0.283 1 94.81 92 PRO A CA 1
ATOM 692 C C . PRO A 1 92 ? -9.57 24.594 1.556 1 94.81 92 PRO A C 1
ATOM 694 O O . PRO A 1 92 ? -9.109 23.594 2.123 1 94.81 92 PRO A O 1
ATOM 697 N N . ASP A 1 93 ? -10.617 25.25 2.016 1 91.56 93 ASP A N 1
ATOM 698 C CA . ASP A 1 93 ? -11.328 24.875 3.232 1 91.56 93 ASP A CA 1
ATOM 699 C C . ASP A 1 93 ? -11.883 23.453 3.121 1 91.56 93 ASP A C 1
ATOM 701 O O . ASP A 1 93 ? -11.844 22.688 4.086 1 91.56 93 ASP A O 1
ATOM 705 N N . GLU A 1 94 ? -12.367 23.078 1.949 1 91.88 94 GLU A N 1
ATOM 706 C CA . GLU A 1 94 ? -12.961 21.766 1.759 1 91.88 94 GLU A CA 1
ATOM 707 C C . GLU A 1 94 ? -12.062 20.875 0.902 1 91.88 94 GLU A C 1
ATOM 709 O O . GLU A 1 94 ? -12.547 20.172 0.014 1 91.88 94 GLU A O 1
ATOM 714 N N . ALA A 1 95 ? -10.797 20.891 1.273 1 93.81 95 ALA A N 1
ATOM 715 C CA . ALA A 1 95 ? -9.883 20.062 0.499 1 93.81 95 ALA A CA 1
ATOM 716 C C . ALA A 1 95 ? -10.102 18.578 0.785 1 93.81 95 ALA A C 1
ATOM 718 O O . ALA A 1 95 ? -10.211 18.172 1.944 1 93.81 95 ALA A O 1
ATOM 719 N N . SER A 1 96 ? -10.25 17.797 -0.201 1 92.44 96 SER A N 1
ATOM 720 C CA . SER A 1 96 ? -10.391 16.359 -0.063 1 92.44 96 SER A CA 1
ATOM 721 C C . SER A 1 96 ? -9.086 15.711 0.381 1 92.44 96 SER A C 1
ATOM 723 O O . SER A 1 96 ? -8.016 16.328 0.286 1 92.44 96 SER A O 1
ATOM 725 N N . LEU A 1 97 ? -9.195 14.523 0.84 1 92 97 LEU A N 1
ATOM 726 C CA . LEU A 1 97 ? -8.023 13.742 1.227 1 92 97 LEU A CA 1
ATOM 727 C C . LEU A 1 97 ? -7.035 13.633 0.07 1 92 97 LEU A C 1
ATOM 729 O O . LEU A 1 97 ? -5.828 13.789 0.262 1 92 97 LEU A O 1
ATOM 733 N N . THR A 1 98 ? -7.535 13.422 -1.124 1 91.56 98 THR A N 1
ATOM 734 C CA . THR A 1 98 ? -6.73 13.289 -2.334 1 91.56 98 THR A CA 1
ATOM 735 C C . THR A 1 98 ? -5.969 14.578 -2.617 1 91.56 98 THR A C 1
ATOM 737 O O . THR A 1 98 ? -4.77 14.555 -2.895 1 91.56 98 THR A O 1
ATOM 740 N N . LEU A 1 99 ? -6.641 15.625 -2.518 1 94.31 99 LEU A N 1
ATOM 741 C CA . LEU A 1 99 ? -6.004 16.906 -2.777 1 94.31 99 LEU A CA 1
ATOM 742 C C . LEU A 1 99 ? -4.949 17.219 -1.72 1 94.31 99 LEU A C 1
ATOM 744 O O . LEU A 1 99 ? -3.865 17.703 -2.043 1 94.31 99 LEU A O 1
ATOM 748 N N . LEU A 1 100 ? -5.277 17 -0.498 1 95.31 100 LEU A N 1
ATOM 749 C CA . LEU A 1 100 ? -4.328 17.25 0.584 1 95.31 100 LEU A CA 1
ATOM 750 C C . LEU A 1 100 ? -3.043 16.453 0.368 1 95.31 100 LEU A C 1
ATOM 752 O O . LEU A 1 100 ? -1.944 16.984 0.542 1 95.31 100 LEU A O 1
ATOM 756 N N . PHE A 1 101 ? -3.18 15.227 0.024 1 94.25 101 PHE A N 1
ATOM 757 C CA . PHE A 1 101 ? -2.016 14.383 -0.218 1 94.25 101 PHE A CA 1
ATOM 758 C C . PHE A 1 101 ? -1.2 14.906 -1.394 1 94.25 101 PHE A C 1
ATOM 760 O O . PHE A 1 101 ? 0.031 14.898 -1.356 1 94.25 101 PHE A O 1
ATOM 767 N N . LYS A 1 102 ? -1.891 15.328 -2.391 1 93.44 102 LYS A N 1
ATOM 768 C CA . LYS A 1 102 ? -1.221 15.914 -3.547 1 93.44 102 LYS A CA 1
ATOM 769 C C . LYS A 1 102 ? -0.411 17.141 -3.146 1 93.44 102 LYS A C 1
ATOM 771 O O . LYS A 1 102 ? 0.743 17.297 -3.555 1 93.44 102 LYS A O 1
ATOM 776 N N . LEU A 1 103 ? -0.984 18 -2.4 1 95.44 103 LEU A N 1
ATOM 777 C CA . LEU A 1 103 ? -0.316 19.219 -1.945 1 95.44 103 LEU A CA 1
ATOM 778 C C . LEU A 1 103 ? 0.909 18.891 -1.102 1 95.44 103 LEU A C 1
ATOM 780 O O . LEU A 1 103 ? 1.963 19.5 -1.253 1 95.44 103 LEU A O 1
ATOM 784 N N . LEU A 1 104 ? 0.766 17.922 -0.235 1 94.56 104 LEU A N 1
ATOM 785 C CA . LEU A 1 104 ? 1.884 17.5 0.604 1 94.56 104 LEU A CA 1
ATOM 786 C C . LEU A 1 104 ? 3.029 16.969 -0.246 1 94.56 104 LEU A C 1
ATOM 788 O O . LEU A 1 104 ? 4.188 17.328 -0.029 1 94.56 104 LEU A O 1
ATOM 792 N N . ARG A 1 105 ? 2.686 16.109 -1.179 1 91 105 ARG A N 1
ATOM 793 C CA . ARG A 1 105 ? 3.701 15.523 -2.047 1 91 105 ARG A CA 1
ATOM 794 C C . ARG A 1 105 ? 4.438 16.609 -2.834 1 91 105 ARG A C 1
ATOM 796 O O . ARG A 1 105 ? 5.641 16.484 -3.072 1 91 105 ARG A O 1
ATOM 803 N N . GLN A 1 106 ? 3.797 17.656 -3.105 1 91.75 106 GLN A N 1
ATOM 804 C CA . GLN A 1 106 ? 4.344 18.688 -3.98 1 91.75 106 GLN A CA 1
ATOM 805 C C . GLN A 1 106 ? 5.098 19.75 -3.178 1 91.75 106 GLN A C 1
ATOM 807 O O . GLN A 1 106 ? 6.109 20.281 -3.643 1 91.75 106 GLN A O 1
ATOM 812 N N . ASP A 1 107 ? 4.625 19.969 -1.955 1 93.38 107 ASP A N 1
ATOM 813 C CA . ASP A 1 107 ? 5.078 21.219 -1.34 1 93.38 107 ASP A CA 1
ATOM 814 C C . ASP A 1 107 ? 5.734 20.953 0.013 1 93.38 107 ASP A C 1
ATOM 816 O O . ASP A 1 107 ? 6.41 21.828 0.563 1 93.38 107 ASP A O 1
ATOM 820 N N . HIS A 1 108 ? 5.477 19.828 0.562 1 93.25 108 HIS A N 1
ATOM 821 C CA . HIS A 1 108 ? 6.082 19.594 1.869 1 93.25 108 HIS A CA 1
ATOM 822 C C . HIS A 1 108 ? 7.59 19.406 1.752 1 93.25 108 HIS A C 1
ATOM 824 O O . HIS A 1 108 ? 8.047 18.562 0.972 1 93.25 108 HIS A O 1
ATOM 830 N N . PRO A 1 109 ? 8.398 20.094 2.496 1 89.69 109 PRO A N 1
ATOM 831 C CA . PRO A 1 109 ? 9.859 20.047 2.363 1 89.69 109 PRO A CA 1
ATOM 832 C C . PRO A 1 109 ? 10.43 18.656 2.566 1 89.69 109 PRO A C 1
ATOM 834 O O . PRO A 1 109 ? 11.398 18.281 1.895 1 89.69 109 PRO A O 1
ATOM 837 N N . SER A 1 110 ? 9.844 17.875 3.467 1 88.56 110 SER A N 1
ATOM 838 C CA . SER A 1 110 ? 10.367 16.547 3.783 1 88.56 110 SER A CA 1
ATOM 839 C C . SER A 1 110 ? 10.047 15.547 2.676 1 88.56 110 SER A C 1
ATOM 841 O O . SER A 1 110 ? 10.57 14.43 2.67 1 88.56 110 SER A O 1
ATOM 843 N N . LEU A 1 111 ? 9.203 15.961 1.755 1 87.75 111 LEU A N 1
ATOM 844 C CA . LEU A 1 111 ? 8.781 15.055 0.693 1 87.75 111 LEU A CA 1
ATOM 845 C C . LEU A 1 111 ? 9.297 15.531 -0.662 1 87.75 111 LEU A C 1
ATOM 847 O O . LEU A 1 111 ? 8.781 15.117 -1.704 1 87.75 111 LEU A O 1
ATOM 851 N N . GLN A 1 112 ? 10.234 16.406 -0.702 1 79.56 112 GLN A N 1
ATOM 852 C CA . GLN A 1 112 ? 10.727 16.984 -1.944 1 79.56 112 GLN A CA 1
ATOM 853 C C . GLN A 1 112 ? 12.125 16.484 -2.275 1 79.56 112 GLN A C 1
ATOM 855 O O . GLN A 1 112 ? 12.641 16.734 -3.367 1 79.56 112 GLN A O 1
ATOM 860 N N . SER A 1 113 ? 12.727 15.805 -1.422 1 72.88 113 SER A N 1
ATOM 861 C CA . SER A 1 113 ? 14.109 15.43 -1.708 1 72.88 113 SER A CA 1
ATOM 862 C C . SER A 1 113 ? 14.352 13.953 -1.411 1 72.88 113 SER A C 1
ATOM 864 O O . SER A 1 113 ? 14.344 13.539 -0.25 1 72.88 113 SER A O 1
ATOM 866 N N . PHE A 1 114 ? 14.438 13.219 -2.529 1 70 114 PHE A N 1
ATOM 867 C CA . PHE A 1 114 ? 14.672 11.789 -2.365 1 70 114 PHE A CA 1
ATOM 868 C C . PHE A 1 114 ? 16.016 11.383 -2.967 1 70 114 PHE A C 1
ATOM 870 O O . PHE A 1 114 ? 16.266 10.203 -3.189 1 70 114 PHE A O 1
ATOM 877 N N . GLY A 1 115 ? 16.781 12.453 -3.254 1 70.19 115 GLY A N 1
ATOM 878 C CA . GLY A 1 115 ? 18.078 12.164 -3.828 1 70.19 115 GLY A CA 1
ATOM 879 C C . GLY A 1 115 ? 18 11.43 -5.152 1 70.19 115 GLY A C 1
ATOM 880 O O . GLY A 1 115 ? 17.25 11.828 -6.051 1 70.19 115 GLY A O 1
ATOM 881 N N . SER A 1 116 ? 18.766 10.359 -5.336 1 66.62 116 SER A N 1
ATOM 882 C CA . SER A 1 116 ? 18.875 9.594 -6.574 1 66.62 116 SER A CA 1
ATOM 883 C C . SER A 1 116 ? 17.609 8.766 -6.82 1 66.62 116 SER A C 1
ATOM 885 O O . SER A 1 116 ? 17.406 8.266 -7.926 1 66.62 116 SER A O 1
ATOM 887 N N . TYR A 1 117 ? 16.797 8.734 -5.762 1 70.19 117 TYR A N 1
ATOM 888 C CA . TYR A 1 117 ? 15.625 7.883 -5.875 1 70.19 117 TYR A CA 1
ATOM 889 C C . TYR A 1 117 ? 14.359 8.719 -6.039 1 70.19 117 TYR A C 1
ATOM 891 O O . TYR A 1 117 ? 13.25 8.203 -5.902 1 70.19 117 TYR A O 1
ATOM 899 N N . ASP A 1 118 ? 14.484 9.914 -6.406 1 76.25 118 ASP A N 1
ATOM 900 C CA . ASP A 1 118 ? 13.375 10.859 -6.477 1 76.25 118 ASP A CA 1
ATOM 901 C C . ASP A 1 118 ? 12.289 10.359 -7.43 1 76.25 118 ASP A C 1
ATOM 903 O O . ASP A 1 118 ? 11.117 10.266 -7.055 1 76.25 118 ASP A O 1
ATOM 907 N N . LYS A 1 119 ? 12.781 9.914 -8.578 1 79.44 119 LYS A N 1
ATOM 908 C CA . LYS A 1 119 ? 11.805 9.516 -9.578 1 79.44 119 LYS A CA 1
ATOM 909 C C . LYS A 1 119 ? 11.031 8.281 -9.133 1 79.44 119 LYS A C 1
ATOM 911 O O . LYS A 1 119 ? 9.812 8.211 -9.305 1 79.44 119 LYS A O 1
ATOM 916 N N . ASP A 1 120 ? 11.734 7.387 -8.539 1 79.5 120 ASP A N 1
ATOM 917 C CA . ASP A 1 120 ? 11.102 6.133 -8.141 1 79.5 120 ASP A CA 1
ATOM 918 C C . ASP A 1 120 ? 10.164 6.344 -6.949 1 79.5 120 ASP A C 1
ATOM 920 O O . ASP A 1 120 ? 9.062 5.801 -6.922 1 79.5 120 ASP A O 1
ATOM 924 N N . VAL A 1 121 ? 10.602 7.148 -6.012 1 81.75 121 VAL A N 1
ATOM 925 C CA . VAL A 1 121 ? 9.797 7.395 -4.82 1 81.75 121 VAL A CA 1
ATOM 926 C C . VAL A 1 121 ? 8.531 8.156 -5.203 1 81.75 121 VAL A C 1
ATOM 928 O O . VAL A 1 121 ? 7.441 7.852 -4.707 1 81.75 121 VAL A O 1
ATOM 931 N N . VAL A 1 122 ? 8.664 9.055 -6.094 1 83.38 122 VAL A N 1
ATOM 932 C CA . VAL A 1 122 ? 7.516 9.82 -6.574 1 83.38 122 VAL A CA 1
ATOM 933 C C . VAL A 1 122 ? 6.512 8.875 -7.238 1 83.38 122 VAL A C 1
ATOM 935 O O . VAL A 1 122 ? 5.305 9.008 -7.043 1 83.38 122 VAL A O 1
ATOM 938 N N . ARG A 1 123 ? 6.996 7.961 -7.918 1 84.31 123 ARG A N 1
ATOM 939 C CA . ARG A 1 123 ? 6.121 7.004 -8.594 1 84.31 123 ARG A CA 1
ATOM 940 C C . ARG A 1 123 ? 5.383 6.129 -7.582 1 84.31 123 ARG A C 1
ATOM 942 O O . ARG A 1 123 ? 4.207 5.82 -7.766 1 84.31 123 ARG A O 1
ATOM 949 N N . VAL A 1 124 ? 6.09 5.73 -6.562 1 84.31 124 VAL A N 1
ATOM 950 C CA . VAL A 1 124 ? 5.445 4.945 -5.512 1 84.31 124 VAL A CA 1
ATOM 951 C C . VAL A 1 124 ? 4.34 5.773 -4.859 1 84.31 124 VAL A C 1
ATOM 953 O O . VAL A 1 124 ? 3.225 5.285 -4.668 1 84.31 124 VAL A O 1
ATOM 956 N N . LEU A 1 125 ? 4.664 6.996 -4.609 1 86.75 125 LEU A N 1
ATOM 957 C CA . LEU A 1 125 ? 3.707 7.879 -3.951 1 86.75 125 LEU A CA 1
ATOM 958 C C . LEU A 1 125 ? 2.506 8.148 -4.852 1 86.75 125 LEU A C 1
ATOM 960 O O . LEU A 1 125 ? 1.377 8.266 -4.371 1 86.75 125 LEU A O 1
ATOM 964 N N . GLN A 1 126 ? 2.785 8.211 -6.098 1 86.69 126 GLN A N 1
ATOM 965 C CA . GLN A 1 126 ? 1.691 8.383 -7.047 1 86.69 126 GLN A CA 1
ATOM 966 C C . GLN A 1 126 ? 0.782 7.156 -7.062 1 86.69 126 GLN A C 1
ATOM 968 O O . GLN A 1 126 ? -0.439 7.281 -7.18 1 86.69 126 GLN A O 1
ATOM 973 N N . GLY A 1 127 ? 1.424 6.035 -7.0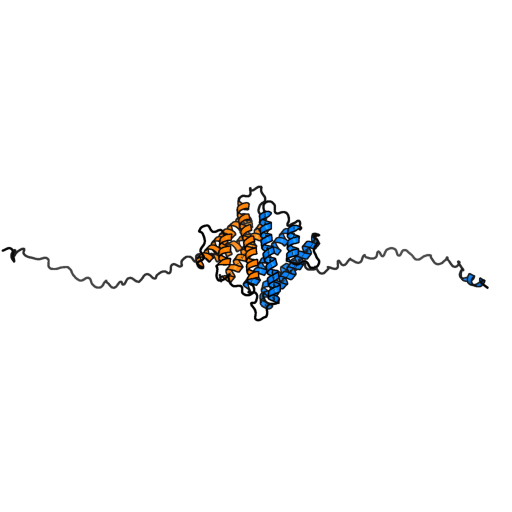2 1 87.31 127 GLY A N 1
ATOM 974 C CA . GLY A 1 127 ? 0.639 4.816 -6.887 1 87.31 127 GLY A CA 1
ATOM 975 C C . GLY A 1 127 ? -0.275 4.824 -5.676 1 87.31 127 GLY A C 1
ATOM 976 O O . GLY A 1 127 ? -1.452 4.473 -5.777 1 87.31 127 GLY A O 1
ATOM 977 N N . PHE A 1 128 ? 0.196 5.273 -4.645 1 87.5 128 PHE A N 1
ATOM 978 C CA . PHE A 1 128 ? -0.597 5.305 -3.42 1 87.5 128 PHE A CA 1
ATOM 979 C C . PHE A 1 128 ? -1.666 6.391 -3.494 1 87.5 128 PHE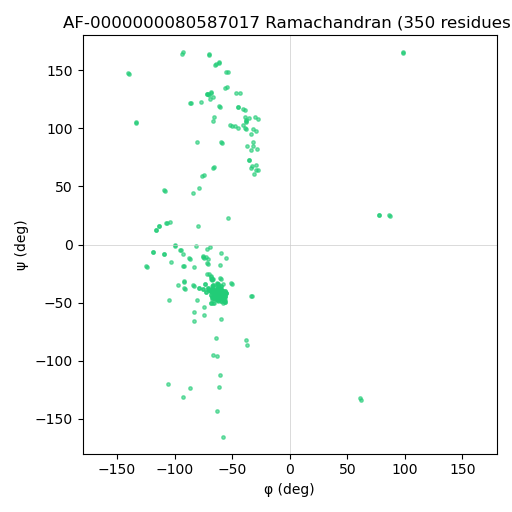 A C 1
ATOM 981 O O . PHE A 1 128 ? -2.742 6.246 -2.91 1 87.5 128 PHE A O 1
ATOM 988 N N . ALA A 1 129 ? -1.329 7.508 -4.184 1 88.38 129 ALA A N 1
ATOM 989 C CA . ALA A 1 129 ? -2.354 8.523 -4.41 1 88.38 129 ALA A CA 1
ATOM 990 C C . ALA A 1 129 ? -3.566 7.926 -5.121 1 88.38 129 ALA A C 1
ATOM 992 O O . ALA A 1 129 ? -4.711 8.227 -4.77 1 88.38 129 ALA A O 1
ATOM 993 N N . GLN A 1 130 ? -3.299 7.098 -6.039 1 87.38 130 GLN A N 1
ATOM 994 C CA . GLN A 1 130 ? -4.375 6.426 -6.762 1 87.38 130 GLN A CA 1
ATOM 995 C C . GLN A 1 130 ? -5.16 5.496 -5.844 1 87.38 130 GLN A C 1
ATOM 997 O O . GLN A 1 130 ? -6.387 5.422 -5.926 1 87.38 130 GLN A O 1
ATOM 1002 N N . ALA A 1 131 ? -4.441 4.828 -5.043 1 83.94 131 ALA A N 1
ATOM 1003 C CA . ALA A 1 131 ? -5.086 3.926 -4.094 1 83.94 131 ALA A CA 1
ATOM 1004 C C . ALA A 1 131 ? -5.977 4.695 -3.123 1 83.94 131 ALA A C 1
ATOM 1006 O O . ALA A 1 131 ? -7.109 4.285 -2.852 1 83.94 131 ALA A O 1
ATOM 1007 N N . ILE A 1 132 ? -5.496 5.809 -2.639 1 83.62 132 ILE A N 1
ATOM 1008 C CA . ILE A 1 132 ? -6.234 6.641 -1.699 1 83.62 132 ILE A CA 1
ATOM 1009 C C . ILE A 1 132 ? -7.496 7.184 -2.371 1 83.62 132 ILE A C 1
ATOM 1011 O O . ILE A 1 132 ? -8.57 7.203 -1.765 1 83.62 132 ILE A O 1
ATOM 1015 N N . ASP A 1 133 ? -7.32 7.609 -3.537 1 86.44 133 ASP A N 1
ATOM 1016 C CA . ASP A 1 133 ? -8.461 8.125 -4.293 1 86.44 133 ASP A CA 1
ATOM 1017 C C . ASP A 1 133 ? -9.539 7.055 -4.457 1 86.44 133 ASP A C 1
ATOM 1019 O O . ASP A 1 133 ? -10.727 7.34 -4.324 1 86.44 133 ASP A O 1
ATOM 1023 N N . ALA A 1 134 ? -9.125 5.895 -4.773 1 80.88 134 ALA A N 1
ATOM 1024 C CA . ALA A 1 134 ? -10.062 4.785 -4.922 1 80.88 134 ALA A CA 1
ATOM 1025 C C . ALA A 1 134 ? -10.781 4.496 -3.609 1 80.88 134 ALA A C 1
ATOM 1027 O O . ALA A 1 134 ? -11.969 4.156 -3.607 1 80.88 134 ALA A O 1
ATOM 1028 N N . LEU A 1 135 ? -10.117 4.672 -2.559 1 75.44 135 LEU A N 1
ATOM 1029 C CA . LEU A 1 135 ? -10.695 4.457 -1.237 1 75.44 135 LEU A CA 1
ATOM 1030 C C . LEU A 1 135 ? -11.82 5.453 -0.968 1 75.44 135 LEU A C 1
ATOM 1032 O O . LEU A 1 135 ? -12.828 5.102 -0.352 1 75.44 135 LEU A O 1
ATOM 1036 N N . ASN A 1 136 ? -11.523 6.629 -1.374 1 78.25 136 ASN A N 1
ATOM 1037 C CA . ASN A 1 136 ? -12.562 7.648 -1.243 1 78.25 136 ASN A CA 1
ATOM 1038 C C . ASN A 1 136 ? -13.844 7.234 -1.951 1 78.25 136 ASN A C 1
ATOM 1040 O O . ASN A 1 136 ? -14.938 7.398 -1.407 1 78.25 136 ASN A O 1
ATOM 1044 N N . SER A 1 137 ? -13.617 6.746 -3.076 1 80.25 137 SER A N 1
ATOM 1045 C CA . SER A 1 137 ? -14.766 6.301 -3.854 1 80.25 137 SER A CA 1
ATOM 1046 C C . SER A 1 137 ? -15.461 5.117 -3.188 1 80.25 137 SER A C 1
ATOM 1048 O O . SER A 1 137 ? -16.688 5.039 -3.17 1 80.25 137 SER A O 1
ATOM 1050 N N . LEU A 1 138 ? -14.695 4.203 -2.641 1 75.5 138 LEU A N 1
ATOM 1051 C CA . LEU A 1 138 ? -15.227 3.033 -1.945 1 75.5 138 LEU A CA 1
ATOM 1052 C C . LEU A 1 138 ? -16.062 3.451 -0.742 1 75.5 138 LEU A C 1
ATOM 1054 O O . LEU A 1 138 ? -17.125 2.885 -0.498 1 75.5 138 LEU A O 1
ATOM 1058 N N . ARG A 1 139 ? -15.508 4.328 -0.059 1 73.31 139 ARG A N 1
ATOM 1059 C CA . ARG A 1 139 ? -16.203 4.859 1.107 1 73.31 139 ARG A CA 1
ATOM 1060 C C . ARG A 1 139 ? -17.531 5.488 0.711 1 73.31 139 ARG A C 1
ATOM 1062 O O . ARG A 1 139 ? -18.562 5.238 1.349 1 73.31 139 ARG A O 1
ATOM 1069 N N . ASN A 1 140 ? -17.531 6.32 -0.277 1 74.56 140 ASN A N 1
ATOM 1070 C CA . ASN A 1 140 ? -18.719 7.059 -0.706 1 74.56 140 ASN A CA 1
ATOM 1071 C C . ASN A 1 140 ? -19.781 6.125 -1.273 1 74.56 140 ASN A C 1
ATOM 1073 O O . ASN A 1 140 ? -20.969 6.324 -1.038 1 74.56 140 ASN A O 1
ATOM 1077 N N . ASN A 1 141 ? -19.281 5.137 -2.01 1 70 141 ASN A N 1
ATOM 1078 C CA . ASN A 1 141 ? -20.219 4.215 -2.639 1 70 141 ASN A CA 1
ATOM 1079 C C . ASN A 1 141 ? -20.734 3.182 -1.646 1 70 141 ASN A C 1
ATOM 1081 O O . ASN A 1 141 ? -21.859 2.703 -1.777 1 70 141 ASN A O 1
ATOM 1085 N N . GLY A 1 142 ? -19.891 2.75 -0.796 1 61.62 142 GLY A N 1
ATOM 1086 C CA . GLY A 1 142 ? -20.344 1.799 0.21 1 61.62 142 GLY A CA 1
ATOM 1087 C C . GLY A 1 142 ? -21.391 2.365 1.14 1 61.62 142 GLY A C 1
ATOM 1088 O O . GLY A 1 142 ? -22.25 1.629 1.64 1 61.62 142 GLY A O 1
ATOM 1089 N N . SER A 1 143 ? -21.234 3.562 1.351 1 57.69 143 SER A N 1
ATOM 1090 C CA . SER A 1 143 ? -22.203 4.219 2.229 1 57.69 143 SER A CA 1
ATOM 1091 C C . SER A 1 143 ? -23.578 4.281 1.584 1 57.69 143 SER A C 1
ATOM 1093 O O . SER A 1 143 ? -24.609 4.297 2.281 1 57.69 143 SER A O 1
ATOM 1095 N N . VAL A 1 144 ? -23.547 4.348 0.219 1 54.97 144 VAL A N 1
ATOM 1096 C CA . VAL A 1 144 ? -24.812 4.535 -0.478 1 54.97 144 VAL A CA 1
ATOM 1097 C C . VAL A 1 144 ? -25.406 3.178 -0.853 1 54.97 144 VAL A C 1
ATOM 1099 O O . VAL A 1 144 ? -26.562 3.086 -1.244 1 54.97 144 VAL A O 1
ATOM 1102 N N . ALA A 1 145 ? -24.547 2.16 -0.841 1 53.81 145 ALA A N 1
ATOM 1103 C CA . ALA A 1 145 ? -25.047 0.872 -1.311 1 53.81 145 ALA A CA 1
ATOM 1104 C C . ALA A 1 145 ? -26.203 0.383 -0.437 1 53.81 145 ALA A C 1
ATOM 1106 O O . ALA A 1 145 ? -26.156 0.517 0.789 1 53.81 145 ALA A O 1
ATOM 1107 N N . HIS A 1 146 ? -27.219 0.246 -1.066 1 53.47 146 HIS A N 1
ATOM 1108 C CA . HIS A 1 146 ? -28.406 -0.389 -0.48 1 53.47 146 HIS A CA 1
ATOM 1109 C C . HIS A 1 146 ? -28.031 -1.68 0.241 1 53.47 146 HIS A C 1
ATOM 1111 O O . HIS A 1 146 ? -27.109 -2.383 -0.175 1 53.47 146 HIS A O 1
ATOM 1117 N N . PRO A 1 147 ? -28.484 -1.835 1.478 1 48.75 147 PRO A N 1
ATOM 1118 C CA . PRO A 1 147 ? -28.281 -3 2.342 1 48.75 147 PRO A CA 1
ATOM 1119 C C . PRO A 1 147 ? -28.203 -4.309 1.56 1 48.75 147 PRO A C 1
ATOM 1121 O O . PRO A 1 147 ? -27.484 -5.223 1.955 1 48.75 147 PRO A O 1
ATOM 1124 N N . SER A 1 148 ? -29.125 -4.414 0.616 1 49.75 148 SER A N 1
ATOM 1125 C CA . SER A 1 148 ? -29.219 -5.648 -0.161 1 49.75 148 SER A CA 1
ATOM 1126 C C . SER A 1 148 ? -28.047 -5.785 -1.124 1 49.75 148 SER A C 1
ATOM 1128 O O . SER A 1 148 ? -27.844 -6.844 -1.727 1 49.75 148 SER A O 1
ATOM 1130 N N . GLU A 1 149 ? -27.375 -4.695 -1.338 1 54.66 149 GLU A N 1
ATOM 1131 C CA . GLU A 1 149 ? -26.375 -4.598 -2.398 1 54.66 149 GLU A CA 1
ATOM 1132 C C . GLU A 1 149 ? -24.984 -4.934 -1.877 1 54.66 149 GLU A C 1
ATOM 1134 O O . GLU A 1 149 ? -24.75 -4.973 -0.665 1 54.66 149 GLU A O 1
ATOM 1139 N N . ASP A 1 150 ? -24.031 -5.176 -2.857 1 59.31 150 ASP A N 1
ATOM 1140 C CA . ASP A 1 150 ? -22.703 -5.758 -2.775 1 59.31 150 ASP A CA 1
ATOM 1141 C C . ASP A 1 150 ? -21.797 -4.941 -1.852 1 59.31 150 ASP A C 1
ATOM 1143 O O . ASP A 1 150 ? -21.562 -3.756 -2.098 1 59.31 150 ASP A O 1
ATOM 1147 N N . LEU A 1 151 ? -21.906 -5.371 -0.545 1 64.38 151 LEU A N 1
ATOM 1148 C CA . LEU A 1 151 ? -21.094 -4.824 0.544 1 64.38 151 LEU A CA 1
ATOM 1149 C C . LEU A 1 151 ? -19.609 -4.953 0.239 1 64.38 151 LEU A C 1
ATOM 1151 O O . LEU A 1 151 ? -19.188 -5.871 -0.469 1 64.38 151 LEU A O 1
ATOM 1155 N N . LEU A 1 152 ? -19.016 -3.826 0.516 1 74.69 152 LEU A N 1
ATOM 1156 C CA . LEU A 1 152 ? -17.562 -3.898 0.45 1 74.69 152 LEU A CA 1
ATOM 1157 C C . LEU A 1 152 ? -17.047 -5.16 1.138 1 74.69 152 LEU A C 1
ATOM 1159 O O . LEU A 1 152 ? -17.359 -5.414 2.301 1 74.69 152 LEU A O 1
ATOM 1163 N N . GLY A 1 153 ? -16.391 -5.988 0.303 1 77.75 153 GLY A N 1
ATOM 1164 C CA . GLY A 1 153 ? -15.852 -7.211 0.867 1 77.75 153 GLY A CA 1
ATOM 1165 C C . GLY A 1 153 ? -14.773 -6.957 1.906 1 77.75 153 GLY A C 1
ATOM 1166 O O . GLY A 1 153 ? -14.141 -5.898 1.91 1 77.75 153 GLY A O 1
ATOM 1167 N N . GLU A 1 154 ? -14.594 -7.859 2.771 1 81.75 154 GLU A N 1
ATOM 1168 C CA . GLU A 1 154 ? -13.602 -7.762 3.834 1 81.75 154 GLU A CA 1
ATOM 1169 C C . GLU A 1 154 ? -12.195 -7.602 3.26 1 81.75 154 GLU A C 1
ATOM 1171 O O . GLU A 1 154 ? -11.398 -6.797 3.756 1 81.75 154 GLU A O 1
ATOM 1176 N N . ALA A 1 155 ? -11.922 -8.312 2.254 1 83.75 155 ALA A N 1
ATOM 1177 C CA . ALA A 1 155 ? -10.602 -8.242 1.643 1 83.75 155 ALA A CA 1
ATOM 1178 C C . ALA A 1 155 ? -10.328 -6.852 1.078 1 83.75 155 ALA A C 1
ATOM 1180 O O . ALA A 1 155 ? -9.227 -6.32 1.227 1 83.75 155 ALA A O 1
ATOM 1181 N N . GLU A 1 156 ? -11.328 -6.301 0.521 1 83.5 156 GLU A N 1
ATOM 1182 C CA . GLU A 1 156 ? -11.195 -4.969 -0.055 1 83.5 156 GLU A CA 1
ATOM 1183 C C . GLU A 1 156 ? -11.039 -3.91 1.034 1 83.5 156 GLU A C 1
ATOM 1185 O O . GLU A 1 156 ? -10.25 -2.969 0.885 1 83.5 156 GLU A O 1
ATOM 1190 N N . ALA A 1 157 ? -11.773 -4.125 2.057 1 84.19 157 ALA A N 1
ATOM 1191 C CA . ALA A 1 157 ? -11.656 -3.199 3.182 1 84.19 157 ALA A CA 1
ATOM 1192 C C . ALA A 1 157 ? -10.266 -3.26 3.803 1 84.19 157 ALA A C 1
ATOM 1194 O O . ALA A 1 157 ? -9.672 -2.223 4.105 1 84.19 157 ALA A O 1
ATOM 1195 N N . HIS A 1 158 ? -9.766 -4.422 3.945 1 87.25 158 HIS A N 1
ATOM 1196 C CA . HIS A 1 158 ? -8.422 -4.586 4.484 1 87.25 158 HIS A CA 1
ATOM 1197 C C . HIS A 1 158 ? -7.379 -3.975 3.551 1 87.25 158 HIS A C 1
ATOM 1199 O O . HIS A 1 158 ? -6.375 -3.422 4.008 1 87.25 158 HIS A O 1
ATOM 1205 N N . LEU A 1 159 ? -7.598 -4.156 2.344 1 86.69 159 LEU A N 1
ATOM 1206 C CA . LEU A 1 159 ? -6.711 -3.537 1.363 1 86.69 159 LEU A CA 1
ATOM 1207 C C . LEU A 1 159 ? -6.656 -2.025 1.556 1 86.69 159 LEU A C 1
ATOM 1209 O O . LEU A 1 159 ? -5.574 -1.436 1.565 1 86.69 159 LEU A O 1
ATOM 1213 N N . ALA A 1 160 ? -7.797 -1.443 1.783 1 84.56 160 ALA A N 1
ATOM 1214 C CA . ALA A 1 160 ? -7.883 -0.001 1.99 1 84.56 160 ALA A CA 1
ATOM 1215 C C . ALA A 1 160 ? -7.176 0.414 3.277 1 84.56 160 ALA A C 1
ATOM 1217 O O . ALA A 1 160 ? -6.418 1.385 3.291 1 84.56 160 ALA A O 1
ATOM 1218 N N . VAL A 1 161 ? -7.43 -0.313 4.266 1 87 161 VAL A N 1
ATOM 1219 C CA . VAL A 1 161 ? -6.848 -0.02 5.57 1 87 161 VAL A CA 1
ATOM 1220 C C . VAL A 1 161 ? -5.328 -0.141 5.5 1 87 161 VAL A C 1
ATOM 1222 O O . VAL A 1 161 ? -4.605 0.739 5.973 1 87 161 VAL A O 1
ATOM 1225 N N . ASN A 1 162 ? -4.848 -1.157 4.863 1 87.38 162 ASN A N 1
ATOM 1226 C CA . ASN A 1 162 ? -3.41 -1.386 4.762 1 87.38 162 ASN 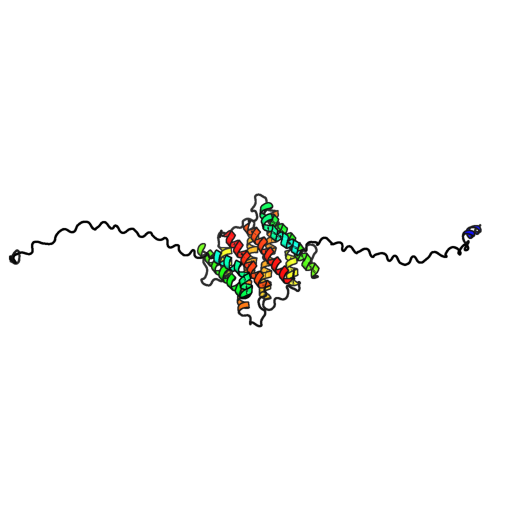A CA 1
ATOM 1227 C C . ASN A 1 162 ? -2.736 -0.337 3.885 1 87.38 162 ASN A C 1
ATOM 1229 O O . ASN A 1 162 ? -1.614 0.087 4.164 1 87.38 162 ASN A O 1
ATOM 1233 N N . ALA A 1 163 ? -3.379 -0.001 2.84 1 88.31 163 ALA A N 1
ATOM 1234 C CA . ALA A 1 163 ? -2.852 1.075 2.004 1 88.31 163 ALA A CA 1
ATOM 1235 C C . ALA A 1 163 ? -2.703 2.367 2.803 1 88.31 163 ALA A C 1
ATOM 1237 O O . ALA A 1 163 ? -1.66 3.023 2.744 1 88.31 163 ALA A O 1
ATOM 1238 N N . SER A 1 164 ? -3.725 2.705 3.588 1 88.62 164 SER A N 1
ATOM 1239 C CA . SER A 1 164 ? -3.701 3.902 4.422 1 88.62 164 SER A CA 1
ATOM 1240 C C . SER A 1 164 ? -2.59 3.83 5.461 1 88.62 164 SER A C 1
ATOM 1242 O O . SER A 1 164 ? -1.896 4.82 5.707 1 88.62 164 SER A O 1
ATOM 1244 N N . CYS A 1 165 ? -2.48 2.67 6 1 89.12 165 CYS A N 1
ATOM 1245 C CA . CYS A 1 165 ? -1.439 2.461 6.996 1 89.12 165 CYS A CA 1
ATOM 1246 C C . CYS A 1 165 ? -0.056 2.68 6.398 1 89.12 165 CYS A C 1
ATOM 1248 O O . CYS A 1 165 ? 0.804 3.305 7.02 1 89.12 165 CYS A O 1
ATOM 1250 N N . THR A 1 166 ? 0.158 2.195 5.266 1 89.94 166 THR A N 1
ATOM 1251 C CA . THR A 1 166 ? 1.442 2.316 4.586 1 89.94 166 THR A CA 1
ATOM 1252 C C . THR A 1 166 ? 1.775 3.781 4.316 1 89.94 166 THR A C 1
ATOM 1254 O O . THR A 1 166 ? 2.875 4.242 4.625 1 89.94 166 THR A O 1
ATOM 1257 N N . ILE A 1 167 ? 0.861 4.504 3.848 1 90.38 167 ILE A N 1
ATOM 1258 C CA . ILE A 1 167 ? 1.077 5.91 3.529 1 90.38 167 ILE A CA 1
ATOM 1259 C C . ILE A 1 167 ? 1.312 6.699 4.816 1 90.38 167 ILE A C 1
ATOM 1261 O O . ILE A 1 167 ? 2.205 7.547 4.875 1 90.38 167 ILE A O 1
ATOM 1265 N N . PHE A 1 168 ? 0.515 6.457 5.809 1 92.5 168 PHE A N 1
ATOM 1266 C CA . PHE A 1 168 ? 0.656 7.148 7.082 1 92.5 168 PHE A CA 1
ATOM 1267 C C . PHE A 1 168 ? 2.049 6.934 7.664 1 92.5 168 PHE A C 1
ATOM 1269 O O . PHE A 1 168 ? 2.705 7.891 8.086 1 92.5 168 PHE A O 1
ATOM 1276 N N . ASN A 1 169 ? 2.453 5.691 7.672 1 90.19 169 ASN A N 1
ATOM 1277 C CA . ASN A 1 169 ? 3.75 5.371 8.258 1 90.19 169 ASN A CA 1
ATOM 1278 C C . ASN A 1 169 ? 4.891 6.039 7.492 1 90.19 169 ASN A C 1
ATOM 1280 O O . ASN A 1 169 ? 5.852 6.516 8.102 1 90.19 169 ASN A O 1
ATOM 1284 N N . TYR A 1 170 ? 4.75 6.105 6.254 1 91.25 170 TYR A N 1
ATOM 1285 C CA . TYR A 1 170 ? 5.789 6.734 5.449 1 91.25 170 TYR A CA 1
ATOM 1286 C C . TYR A 1 170 ? 5.852 8.234 5.711 1 91.25 170 TYR A C 1
ATOM 1288 O O . TYR A 1 170 ? 6.926 8.781 5.984 1 91.25 170 TYR A O 1
ATOM 1296 N N . ILE A 1 171 ? 4.715 8.867 5.633 1 91.5 171 ILE A N 1
ATOM 1297 C CA . ILE A 1 171 ? 4.656 10.312 5.816 1 91.5 171 ILE A CA 1
ATOM 1298 C C . ILE A 1 171 ? 5.105 10.672 7.23 1 91.5 171 ILE A C 1
ATOM 1300 O O . ILE A 1 171 ? 5.883 11.609 7.422 1 91.5 171 ILE A O 1
ATOM 1304 N N . SER A 1 172 ? 4.609 9.906 8.148 1 91.44 172 SER A N 1
ATOM 1305 C CA . SER A 1 172 ? 4.977 10.148 9.539 1 91.44 172 SER A CA 1
ATOM 1306 C C . SER A 1 172 ? 6.48 10.023 9.75 1 91.44 172 SER A C 1
ATOM 1308 O O . SER A 1 172 ? 7.078 10.82 10.477 1 91.44 172 SER A O 1
ATOM 1310 N N . ALA A 1 173 ? 7.059 9.055 9.156 1 87.88 173 ALA A N 1
ATOM 1311 C CA . ALA A 1 173 ? 8.5 8.859 9.25 1 87.88 173 ALA A CA 1
ATOM 1312 C C . ALA A 1 173 ? 9.258 10.016 8.609 1 87.88 173 ALA A C 1
ATOM 1314 O O . ALA A 1 173 ? 10.266 10.484 9.148 1 87.88 173 ALA A O 1
ATOM 1315 N N . LYS A 1 174 ? 8.805 10.492 7.496 1 89.5 174 LYS A N 1
ATOM 1316 C CA . LYS A 1 174 ? 9.477 11.555 6.758 1 89.5 174 LYS A CA 1
ATOM 1317 C C . LYS A 1 174 ? 9.359 12.891 7.48 1 89.5 174 LYS A C 1
ATOM 1319 O O . LYS A 1 174 ? 10.289 13.703 7.453 1 89.5 174 LYS A O 1
ATOM 1324 N N . VAL A 1 175 ? 8.234 13.109 8.062 1 89.5 175 VAL A N 1
ATOM 1325 C CA . VAL A 1 175 ? 7.992 14.391 8.703 1 89.5 175 VAL A CA 1
ATOM 1326 C C . VAL A 1 175 ? 8.508 14.352 10.141 1 89.5 175 VAL A C 1
ATOM 1328 O O . VAL A 1 175 ? 8.648 15.398 10.789 1 89.5 175 VAL A O 1
ATOM 1331 N N . GLY A 1 176 ? 8.844 13.172 10.656 1 84.62 176 GLY A N 1
ATOM 1332 C CA . GLY A 1 176 ? 9.414 13.047 11.984 1 84.62 176 GLY A CA 1
ATOM 1333 C C . GLY A 1 176 ? 8.359 12.938 13.078 1 84.62 176 GLY A C 1
ATOM 1334 O O . GLY A 1 176 ? 8.516 13.523 14.148 1 84.62 176 GLY A O 1
ATOM 1335 N N . HIS A 1 177 ? 7.215 12.508 12.781 1 74.69 177 HIS A N 1
ATOM 1336 C CA . HIS A 1 177 ? 6.172 12.266 13.773 1 74.69 177 HIS A CA 1
ATOM 1337 C C . HIS A 1 177 ? 6.219 10.828 14.281 1 74.69 177 HIS A C 1
ATOM 1339 O O . HIS A 1 177 ? 6.625 9.922 13.555 1 74.69 177 HIS A O 1
ATOM 1345 N N . MET B 1 1 ? 14.172 -97.312 -46.812 1 18.38 1 MET B N 1
ATOM 1346 C CA . MET B 1 1 ? 15.266 -97.188 -45.875 1 18.38 1 MET B CA 1
ATOM 1347 C C . MET B 1 1 ? 14.93 -96.188 -44.812 1 18.38 1 MET B C 1
ATOM 1349 O O . MET B 1 1 ? 15.055 -96.438 -43.594 1 18.38 1 MET B O 1
ATOM 1353 N N . ALA B 1 2 ? 15.523 -94.688 -44.5 1 22.36 2 ALA B N 1
ATOM 1354 C CA . ALA B 1 2 ? 16.266 -94.375 -43.312 1 22.36 2 ALA B CA 1
ATOM 1355 C C . ALA B 1 2 ? 15.328 -94.062 -42.156 1 22.36 2 ALA B C 1
ATOM 1357 O O . ALA B 1 2 ? 14.977 -92.875 -41.938 1 22.36 2 ALA B O 1
ATOM 1358 N N . ALA B 1 3 ? 14.117 -94.812 -41.781 1 24.23 3 ALA B N 1
ATOM 1359 C CA . ALA B 1 3 ? 12.977 -94.938 -40.875 1 24.23 3 ALA B CA 1
ATOM 1360 C C . ALA B 1 3 ? 13.438 -95.125 -39.438 1 24.23 3 ALA B C 1
ATOM 1362 O O . ALA B 1 3 ? 13.031 -94.375 -38.531 1 24.23 3 ALA B O 1
ATOM 1363 N N . VAL B 1 4 ? 13.297 -96.25 -38.688 1 24.64 4 VAL B N 1
ATOM 1364 C CA . VAL B 1 4 ? 13.141 -96.812 -37.344 1 24.64 4 VAL B CA 1
ATOM 1365 C C . VAL B 1 4 ? 14.508 -96.938 -36.688 1 24.64 4 VAL B C 1
ATOM 1367 O O . VAL B 1 4 ? 14.602 -97.062 -35.469 1 24.64 4 VAL B O 1
ATOM 1370 N N . GLU B 1 5 ? 15.656 -97.25 -37.312 1 23.19 5 GLU B N 1
ATOM 1371 C CA . GLU B 1 5 ? 16.703 -98.125 -36.781 1 23.19 5 GLU B CA 1
ATOM 1372 C C . GLU B 1 5 ? 17.359 -97.5 -35.562 1 23.19 5 GLU B C 1
ATOM 1374 O O . GLU B 1 5 ? 17.625 -98.188 -34.562 1 23.19 5 GLU B O 1
ATOM 1379 N N . GLN B 1 6 ? 18.391 -96.812 -35.5 1 25.19 6 GLN B N 1
ATOM 1380 C CA . GLN B 1 6 ? 19.562 -97.312 -34.781 1 25.19 6 GLN B CA 1
ATOM 1381 C C . GLN B 1 6 ? 19.281 -97.438 -33.281 1 25.19 6 GLN B C 1
ATOM 1383 O O . GLN B 1 6 ? 18.812 -96.438 -32.656 1 25.19 6 GLN B O 1
ATOM 1388 N N . LEU B 1 7 ? 19.141 -98.688 -32.562 1 24.92 7 LEU B N 1
ATOM 1389 C CA . LEU B 1 7 ? 18.891 -99.625 -31.453 1 24.92 7 LEU B CA 1
ATOM 1390 C C . LEU B 1 7 ? 19.453 -99 -30.156 1 24.92 7 LEU B C 1
ATOM 1392 O O . LEU B 1 7 ? 18.781 -99 -29.125 1 24.92 7 LEU B O 1
ATOM 1396 N N . ILE B 1 8 ? 20.828 -99.25 -29.906 1 26.05 8 ILE B N 1
ATOM 1397 C CA . ILE B 1 8 ? 21.562 -99.688 -28.734 1 26.05 8 ILE B CA 1
ATOM 1398 C C . ILE B 1 8 ? 21.469 -98.688 -27.609 1 26.05 8 ILE B C 1
ATOM 1400 O O . ILE B 1 8 ? 21.25 -99.062 -26.453 1 26.05 8 ILE B O 1
ATOM 1404 N N . ASN B 1 9 ? 22.203 -97.562 -27.5 1 24.77 9 ASN B N 1
ATOM 1405 C CA . ASN B 1 9 ? 23.312 -97.5 -26.562 1 24.77 9 ASN B CA 1
ATOM 1406 C C . ASN B 1 9 ? 22.812 -97.562 -25.125 1 24.77 9 ASN B C 1
ATOM 1408 O O . ASN B 1 9 ? 21.953 -96.75 -24.734 1 24.77 9 ASN B O 1
ATOM 1412 N N . HIS B 1 10 ? 23.234 -98.438 -24.125 1 22.67 10 HIS B N 1
ATOM 1413 C CA . HIS B 1 10 ? 22.906 -99.5 -23.141 1 22.67 10 HIS B CA 1
ATOM 1414 C C . HIS B 1 10 ? 22.438 -98.875 -21.812 1 22.67 10 HIS B C 1
ATOM 1416 O O . HIS B 1 10 ? 21.281 -98.938 -21.453 1 22.67 10 HIS B O 1
ATOM 1422 N N . GLU B 1 11 ? 23.109 -99.188 -20.5 1 25.78 11 GLU B N 1
ATOM 1423 C CA . GLU B 1 11 ? 22.953 -100 -19.281 1 25.78 11 GLU B CA 1
ATOM 1424 C C . GLU B 1 11 ? 22.547 -99.125 -18.109 1 25.78 11 GLU B C 1
ATOM 1426 O O . GLU B 1 11 ? 21.562 -99.375 -17.422 1 25.78 11 GLU B O 1
ATOM 1431 N N . LYS B 1 12 ? 23.453 -99.062 -16.859 1 26.83 12 LYS B N 1
ATOM 1432 C CA . LYS B 1 12 ? 23.469 -99.5 -15.461 1 26.83 12 LYS B CA 1
ATOM 1433 C C . LYS B 1 12 ? 22.922 -98.438 -14.539 1 26.83 12 LYS B C 1
ATOM 1435 O O . LYS B 1 12 ? 21.844 -98.562 -13.977 1 26.83 12 LYS B O 1
ATOM 1440 N N . LEU B 1 13 ? 23.719 -98.062 -13.297 1 22.8 13 LEU B N 1
ATOM 1441 C CA . LEU B 1 13 ? 23.672 -98.25 -11.852 1 22.8 13 LEU B CA 1
ATOM 1442 C C . LEU B 1 13 ? 23.047 -97.062 -11.148 1 22.8 13 LEU B C 1
ATOM 1444 O O . LEU B 1 13 ? 22.516 -97.188 -10.055 1 22.8 13 LEU B O 1
ATOM 1448 N N . ALA B 1 14 ? 23.203 -95.75 -11.562 1 18.92 14 ALA B N 1
ATOM 1449 C CA . ALA B 1 14 ? 23.453 -94.75 -10.484 1 18.92 14 ALA B CA 1
ATOM 1450 C C . ALA B 1 14 ? 22.156 -94.438 -9.727 1 18.92 14 ALA B C 1
ATOM 1452 O O . ALA B 1 14 ? 21.297 -93.75 -10.25 1 18.92 14 ALA B O 1
ATOM 1453 N N . GLY B 1 15 ? 21.406 -95.375 -9.062 1 21.12 15 GLY B N 1
ATOM 1454 C CA . GLY B 1 15 ? 20.219 -95.5 -8.234 1 21.12 15 GLY B CA 1
ATOM 1455 C C . GLY B 1 15 ? 20.031 -94.375 -7.254 1 21.12 15 GLY B C 1
ATOM 1456 O O . GLY B 1 15 ? 18.938 -93.812 -7.141 1 21.12 15 GLY B O 1
ATOM 1457 N N . LEU B 1 16 ? 20.688 -94.375 -6.078 1 21.67 16 LEU B N 1
ATOM 1458 C CA . LEU B 1 16 ? 20.188 -94.438 -4.707 1 21.67 16 LEU B CA 1
ATOM 1459 C C . LEU B 1 16 ? 19.766 -93.062 -4.211 1 21.67 16 LEU B C 1
ATOM 1461 O O . LEU B 1 16 ? 18.719 -92.938 -3.564 1 21.67 16 LEU B O 1
ATOM 1465 N N . LEU B 1 17 ? 20.625 -92 -4.008 1 20.12 17 LEU B N 1
ATOM 1466 C CA . LEU B 1 17 ? 20.75 -91.312 -2.709 1 20.12 17 LEU B CA 1
ATOM 1467 C C . LEU B 1 17 ? 19.688 -90.25 -2.537 1 20.12 17 LEU B C 1
ATOM 1469 O O . LEU B 1 17 ? 19.516 -89.688 -1.438 1 20.12 17 LEU B O 1
ATOM 1473 N N . LEU B 1 18 ? 19.156 -89.438 -3.525 1 22.78 18 LEU B N 1
ATOM 1474 C CA . LEU B 1 18 ? 19.031 -88.062 -3.141 1 22.78 18 LEU B CA 1
ATOM 1475 C C . LEU B 1 18 ? 17.781 -87.812 -2.291 1 22.78 18 LEU B C 1
ATOM 1477 O O . LEU B 1 18 ? 16.656 -87.938 -2.795 1 22.78 18 LEU B O 1
ATOM 1481 N N . LEU B 1 19 ? 17.781 -87.938 -0.963 1 23.06 19 LEU B N 1
ATOM 1482 C CA . LEU B 1 19 ? 16.781 -88.062 0.084 1 23.06 19 LEU B CA 1
ATOM 1483 C C . LEU B 1 19 ? 15.914 -86.812 0.152 1 23.06 19 LEU B C 1
ATOM 1485 O O . LEU B 1 19 ? 16.281 -85.75 -0.402 1 23.06 19 LEU B O 1
ATOM 1489 N N . ASP B 1 20 ? 15.391 -86.25 1.522 1 22.59 20 ASP B N 1
ATOM 1490 C CA . ASP B 1 20 ? 14.188 -85.938 2.283 1 22.59 20 ASP B CA 1
ATOM 1491 C C . ASP B 1 20 ? 13.914 -84.438 2.301 1 22.59 20 ASP B C 1
ATOM 1493 O O . ASP B 1 20 ? 13.023 -83.938 3.014 1 22.59 20 ASP B O 1
ATOM 1497 N N . ILE B 1 21 ? 14.664 -83.312 1.992 1 26 21 ILE B N 1
ATOM 1498 C CA . ILE B 1 21 ? 14.586 -82.125 2.859 1 26 21 ILE B CA 1
ATOM 1499 C C . ILE B 1 21 ? 13.297 -81.375 2.57 1 26 21 ILE B C 1
ATOM 1501 O O . ILE B 1 21 ? 13.039 -81 1.424 1 26 21 ILE B O 1
ATOM 1505 N N . PRO B 1 22 ? 12.352 -81.125 3.637 1 23.16 22 PRO B N 1
ATOM 1506 C CA . PRO B 1 22 ? 10.938 -80.688 3.639 1 23.16 22 PRO B CA 1
ATOM 1507 C C . PRO B 1 22 ? 10.711 -79.312 3.014 1 23.16 22 PRO B C 1
ATOM 1509 O O . PRO B 1 22 ? 10.43 -79.25 1.816 1 23.16 22 PRO B O 1
ATOM 1512 N N . GLU B 1 23 ? 10.031 -78.25 3.893 1 27.83 23 GLU B N 1
ATOM 1513 C CA . GLU B 1 23 ? 8.828 -77.438 3.977 1 27.83 23 GLU B CA 1
ATOM 1514 C C . GLU B 1 23 ? 9.117 -76 3.568 1 27.83 23 GLU B C 1
ATOM 1516 O O . GLU B 1 23 ? 8.312 -75.062 3.82 1 27.83 23 GLU B O 1
ATOM 1521 N N . LEU B 1 24 ? 10.016 -75.438 2.918 1 26.3 24 LEU B N 1
ATOM 1522 C CA . LEU B 1 24 ? 10.523 -74.062 3.035 1 26.3 24 LEU B CA 1
ATOM 1523 C C . LEU B 1 24 ? 9.508 -73.062 2.502 1 26.3 24 LEU B C 1
ATOM 1525 O O . LEU B 1 24 ? 9.727 -71.812 2.596 1 26.3 24 LEU B O 1
ATOM 1529 N N . SER B 1 25 ? 8.555 -73.125 1.651 1 26.86 25 SER B N 1
ATOM 1530 C CA . SER B 1 25 ? 8.312 -72.062 0.66 1 26.86 25 SER B CA 1
ATOM 1531 C C . SER B 1 25 ? 7.547 -70.938 1.264 1 26.86 25 SER B C 1
ATOM 1533 O O . SER B 1 25 ? 7.043 -70.062 0.538 1 26.86 25 SER B O 1
ATOM 1535 N N . ALA B 1 26 ? 7.117 -70.875 2.449 1 28.44 26 ALA B N 1
ATOM 1536 C CA . ALA B 1 26 ? 5.98 -70 2.672 1 28.44 26 ALA B CA 1
ATOM 1537 C C . ALA B 1 26 ? 6.41 -68.5 2.584 1 28.44 26 ALA B C 1
ATOM 1539 O O . ALA B 1 26 ? 5.664 -67.625 2.984 1 28.44 26 ALA B O 1
ATOM 1540 N N . PHE B 1 27 ? 7.66 -68.125 2.408 1 27.81 27 PHE B N 1
ATOM 1541 C CA . PHE B 1 27 ? 7.98 -66.75 2.75 1 27.81 27 PHE B CA 1
ATOM 1542 C C . PHE B 1 27 ? 7.266 -65.75 1.817 1 27.81 27 PHE B C 1
ATOM 1544 O O . PHE B 1 27 ? 7.633 -65.625 0.648 1 27.81 27 PHE B O 1
ATOM 1551 N N . ALA B 1 28 ? 5.965 -65.625 1.836 1 31.16 28 ALA B N 1
ATOM 1552 C CA . ALA B 1 28 ? 5.293 -64.562 1.04 1 31.16 28 ALA B CA 1
ATOM 1553 C C . ALA B 1 28 ? 5.887 -63.219 1.312 1 31.16 28 ALA B C 1
ATOM 1555 O O . ALA B 1 28 ? 6.074 -62.812 2.469 1 31.16 28 ALA B O 1
ATOM 1556 N N . PRO B 1 29 ? 6.742 -62.656 0.434 1 30.12 29 PRO B N 1
ATOM 1557 C CA . PRO B 1 29 ? 7.387 -61.375 0.643 1 30.12 29 PRO B CA 1
ATOM 1558 C C . PRO B 1 29 ? 6.406 -60.281 1.093 1 30.12 29 PRO B C 1
ATOM 1560 O O . PRO B 1 29 ? 5.25 -60.281 0.666 1 30.12 29 PRO B O 1
ATOM 1563 N N . HIS B 1 30 ? 6.371 -59.938 2.389 1 33.25 30 HIS B N 1
ATOM 1564 C CA . HIS B 1 30 ? 5.703 -58.75 2.961 1 33.25 30 HIS B CA 1
ATOM 1565 C C . HIS B 1 30 ? 5.84 -57.531 2.053 1 33.25 30 HIS B C 1
ATOM 1567 O O . HIS B 1 30 ? 6.93 -57.25 1.547 1 33.25 30 HIS B O 1
ATOM 1573 N N . ARG B 1 31 ? 4.781 -57.156 1.359 1 32.81 31 ARG B N 1
ATOM 1574 C CA . ARG B 1 31 ? 4.699 -55.938 0.543 1 32.81 31 ARG B CA 1
ATOM 1575 C C . ARG B 1 31 ? 5.273 -54.75 1.284 1 32.81 31 ARG B C 1
ATOM 1577 O O . ARG B 1 31 ? 4.918 -54.5 2.438 1 32.81 31 ARG B O 1
ATOM 1584 N N . PRO B 1 32 ? 6.551 -54.344 0.989 1 33.38 32 PRO B N 1
ATOM 1585 C CA . PRO B 1 32 ? 7.109 -53.188 1.69 1 33.38 32 PRO B CA 1
ATOM 1586 C C . PRO B 1 32 ? 6.082 -52.062 1.911 1 33.38 32 PRO B C 1
ATOM 1588 O O . PRO B 1 32 ? 5.168 -51.906 1.102 1 33.38 32 PRO B O 1
ATOM 1591 N N . GLU B 1 33 ? 5.664 -51.844 3.17 1 37.94 33 GLU B N 1
ATOM 1592 C CA . GLU B 1 33 ? 4.918 -50.656 3.537 1 37.94 33 GLU B CA 1
ATOM 1593 C C . GLU B 1 33 ? 5.371 -49.438 2.715 1 37.94 33 GLU B C 1
ATOM 1595 O O . GLU B 1 33 ? 6.566 -49.156 2.631 1 37.94 33 GLU B O 1
ATOM 1600 N N . VAL B 1 34 ? 4.73 -49.125 1.648 1 36.12 34 VAL B N 1
ATOM 1601 C CA . VAL B 1 34 ? 4.934 -47.844 0.993 1 36.12 34 VAL B CA 1
ATOM 1602 C C . VAL B 1 34 ? 5.191 -46.781 2.041 1 36.12 34 VAL B C 1
ATOM 1604 O O . VAL B 1 34 ? 4.316 -46.469 2.852 1 36.12 34 VAL B O 1
ATOM 1607 N N . VAL B 1 35 ? 6.309 -46.781 2.65 1 35.56 35 VAL B N 1
ATOM 1608 C CA . VAL B 1 35 ? 6.703 -45.562 3.367 1 35.56 35 VAL B CA 1
ATOM 1609 C C . VAL B 1 35 ? 6.258 -44.312 2.586 1 35.56 35 VAL B C 1
ATOM 1611 O O . VAL B 1 35 ? 6.691 -44.125 1.452 1 35.56 35 VAL B O 1
ATOM 1614 N N . LYS B 1 36 ? 5.027 -43.938 2.799 1 36.78 36 LYS B N 1
ATOM 1615 C CA . LYS B 1 36 ? 4.719 -42.562 2.4 1 36.78 36 LYS B CA 1
ATOM 1616 C C . LYS B 1 36 ? 5.906 -41.656 2.652 1 36.78 36 LYS B C 1
ATOM 1618 O O . LYS B 1 36 ? 6.324 -41.469 3.799 1 36.78 36 LYS B O 1
ATOM 1623 N N . SER B 1 37 ? 6.969 -41.688 1.928 1 36.25 37 SER B N 1
ATOM 1624 C CA . SER B 1 37 ? 8 -40.656 1.999 1 36.25 37 SER B CA 1
ATOM 1625 C C . SER B 1 37 ? 7.402 -39.281 2.326 1 36.25 37 SER B C 1
ATOM 1627 O O . SER B 1 37 ? 6.504 -38.812 1.627 1 36.25 37 SER B O 1
ATOM 1629 N N . HIS B 1 38 ? 7.176 -38.938 3.549 1 37.22 38 HIS B N 1
ATOM 1630 C CA . HIS B 1 38 ? 6.875 -37.562 3.914 1 37.22 38 HIS B CA 1
ATOM 1631 C C . HIS B 1 38 ? 7.617 -36.594 3.016 1 37.22 38 HIS B C 1
ATOM 1633 O O . HIS B 1 38 ? 8.836 -36.438 3.121 1 37.22 38 HIS B O 1
ATOM 1639 N N . ALA B 1 39 ? 7.344 -36.531 1.818 1 43.12 39 ALA B N 1
ATOM 1640 C CA . ALA B 1 39 ? 7.934 -35.469 0.986 1 43.12 39 ALA B CA 1
ATOM 1641 C C . ALA B 1 39 ? 8.188 -34.219 1.797 1 43.12 39 ALA B C 1
ATOM 1643 O O . ALA B 1 39 ? 7.387 -33.844 2.666 1 43.12 39 ALA B O 1
ATOM 1644 N N . PRO B 1 40 ? 9.391 -33.781 2.133 1 45 40 PRO B N 1
ATOM 1645 C CA . PRO B 1 40 ? 9.641 -32.531 2.865 1 45 40 PRO B CA 1
ATOM 1646 C C . PRO B 1 40 ? 8.609 -31.453 2.551 1 45 40 PRO B C 1
ATOM 1648 O O . PRO B 1 40 ? 8.211 -31.281 1.395 1 45 40 PRO B O 1
ATOM 1651 N N . VAL B 1 41 ? 7.625 -31.172 3.285 1 47.44 41 VAL B N 1
ATOM 1652 C CA . VAL B 1 41 ? 6.605 -30.125 3.189 1 47.44 41 VAL B CA 1
ATOM 1653 C C . VAL B 1 41 ? 7.184 -28.906 2.48 1 47.44 41 VAL B C 1
ATOM 1655 O O . VAL B 1 41 ? 8.062 -28.219 3.016 1 47.44 41 VAL B O 1
ATOM 1658 N N . THR B 1 42 ? 7.59 -28.938 1.177 1 61.03 42 THR B N 1
ATOM 1659 C CA . THR B 1 42 ? 8.07 -27.797 0.386 1 61.03 42 THR B CA 1
ATOM 1660 C C . THR B 1 42 ? 7.281 -26.531 0.721 1 61.03 42 THR B C 1
ATOM 1662 O O . THR B 1 42 ? 6.062 -26.578 0.898 1 61.03 42 THR B O 1
ATOM 1665 N N . LEU B 1 43 ? 7.891 -25.672 1.4 1 72.12 43 LEU B N 1
ATOM 1666 C CA . LEU B 1 43 ? 7.312 -24.375 1.742 1 72.12 43 LEU B CA 1
ATOM 1667 C C . LEU B 1 43 ? 6.543 -23.797 0.561 1 72.12 43 LEU B C 1
ATOM 1669 O O . LEU B 1 43 ? 7.023 -23.828 -0.575 1 72.12 43 LEU B O 1
ATOM 1673 N N . SER B 1 44 ? 5.285 -23.672 0.809 1 86.12 44 SER B N 1
ATOM 1674 C CA . SER B 1 44 ? 4.473 -23.047 -0.229 1 86.12 44 SER B CA 1
ATOM 1675 C C . SER B 1 44 ? 5.023 -21.672 -0.612 1 86.12 44 SER B C 1
ATOM 1677 O O . SER B 1 44 ? 5.789 -21.062 0.145 1 86.12 44 SER B O 1
ATOM 1679 N N . SER B 1 45 ? 4.824 -21.359 -1.823 1 87.69 45 SER B N 1
ATOM 1680 C CA . SER B 1 45 ? 5.234 -20.031 -2.279 1 87.69 45 SER B CA 1
ATOM 1681 C C . SER B 1 45 ? 4.699 -18.953 -1.358 1 87.69 45 SER B C 1
ATOM 1683 O O . SER B 1 45 ? 5.375 -17.938 -1.122 1 87.69 45 SER B O 1
ATOM 1685 N N . SER B 1 46 ? 3.512 -19.125 -0.782 1 90.31 46 SER B N 1
ATOM 1686 C CA . SER B 1 46 ? 2.949 -18.172 0.164 1 90.31 46 SER B CA 1
ATOM 1687 C C . SER B 1 46 ? 3.766 -18.125 1.452 1 90.31 46 SER B C 1
ATOM 1689 O O . SER B 1 46 ? 3.969 -17.047 2.025 1 90.31 46 SER B O 1
ATOM 1691 N N . ASP B 1 47 ? 4.242 -19.234 1.823 1 91.06 47 ASP B N 1
ATOM 1692 C CA . ASP B 1 47 ? 5.059 -19.312 3.031 1 91.06 47 ASP B CA 1
ATOM 1693 C C . ASP B 1 47 ? 6.383 -18.578 2.846 1 91.06 47 ASP B C 1
ATOM 1695 O O . ASP B 1 47 ? 6.879 -17.938 3.773 1 91.06 47 ASP B O 1
ATOM 1699 N N . VAL B 1 48 ? 6.91 -18.719 1.673 1 91.44 48 VAL B N 1
ATOM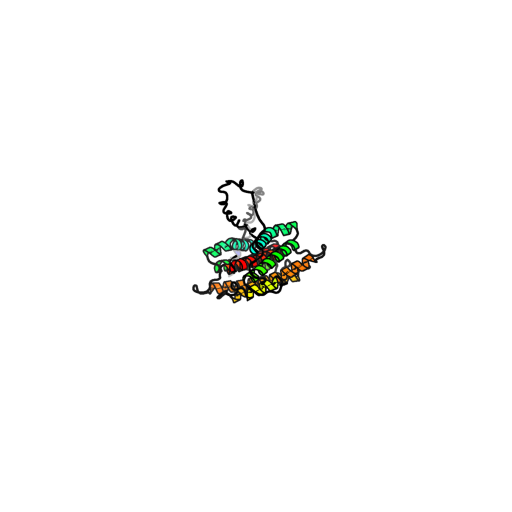 1700 C CA . VAL B 1 48 ? 8.164 -18.047 1.351 1 91.44 48 VAL B CA 1
ATOM 1701 C C . VAL B 1 48 ? 7.984 -16.531 1.464 1 91.44 48 VAL B C 1
ATOM 1703 O O . VAL B 1 48 ? 8.836 -15.844 2.031 1 91.44 48 VAL B O 1
ATOM 1706 N N . VAL B 1 49 ? 6.898 -16.016 1.009 1 92.62 49 VAL B N 1
ATOM 1707 C CA . VAL B 1 49 ? 6.637 -14.578 1.081 1 92.62 49 VAL B CA 1
ATOM 1708 C C . VAL B 1 49 ? 6.441 -14.156 2.537 1 92.62 49 VAL B C 1
ATOM 1710 O O . VAL B 1 49 ? 6.996 -13.148 2.98 1 92.62 49 VAL B O 1
ATOM 1713 N N . ARG B 1 50 ? 5.691 -14.938 3.283 1 91.81 50 ARG B N 1
ATOM 1714 C CA . ARG B 1 50 ? 5.43 -14.609 4.684 1 91.81 50 ARG B CA 1
ATOM 1715 C C . ARG B 1 50 ? 6.727 -14.547 5.48 1 91.81 50 ARG B C 1
ATOM 1717 O O . ARG B 1 50 ? 6.91 -13.648 6.305 1 91.81 50 ARG B O 1
ATOM 1724 N N . ARG B 1 51 ? 7.578 -15.438 5.168 1 91.56 51 ARG B N 1
ATOM 1725 C CA . ARG B 1 51 ? 8.867 -15.43 5.848 1 91.56 51 ARG B CA 1
ATOM 1726 C C . ARG B 1 51 ? 9.688 -14.195 5.473 1 91.56 51 ARG B C 1
ATOM 1728 O O . ARG B 1 51 ? 10.297 -13.562 6.336 1 91.56 51 ARG B O 1
ATOM 1735 N N . ALA B 1 52 ? 9.727 -13.922 4.211 1 90.69 52 ALA B N 1
ATOM 1736 C CA . ALA B 1 52 ? 10.453 -12.742 3.748 1 90.69 52 ALA B CA 1
ATOM 1737 C C . ALA B 1 52 ? 9.914 -11.477 4.406 1 90.69 52 ALA B C 1
ATOM 1739 O O . ALA B 1 52 ? 10.688 -10.602 4.812 1 90.69 52 ALA B O 1
ATOM 1740 N N . LEU B 1 53 ? 8.594 -11.391 4.547 1 90 53 LEU B N 1
ATOM 1741 C CA . LEU B 1 53 ? 7.957 -10.234 5.164 1 90 53 LEU B CA 1
ATOM 1742 C C . LEU B 1 53 ? 8.281 -10.156 6.652 1 90 53 LEU B C 1
ATOM 1744 O O . LEU B 1 53 ? 8.594 -9.086 7.172 1 90 53 LEU B O 1
ATOM 1748 N N . ASN B 1 54 ? 8.289 -11.258 7.262 1 88.81 54 ASN B N 1
ATOM 1749 C CA . ASN B 1 54 ? 8.578 -11.312 8.688 1 88.81 54 ASN B CA 1
ATOM 1750 C C . ASN B 1 54 ? 10.031 -10.961 8.984 1 88.81 54 ASN B C 1
ATOM 1752 O O . ASN B 1 54 ? 10.336 -10.398 10.039 1 88.81 54 ASN B O 1
ATOM 1756 N N . ASP B 1 55 ? 10.836 -11.234 8.047 1 90.62 55 ASP B N 1
ATOM 1757 C CA . ASP B 1 55 ? 12.266 -11.031 8.242 1 90.62 55 ASP B CA 1
ATOM 1758 C C . ASP B 1 55 ? 12.703 -9.664 7.73 1 90.62 55 ASP B C 1
ATOM 1760 O O . ASP B 1 55 ? 13.875 -9.289 7.859 1 90.62 55 ASP B O 1
ATOM 1764 N N . ALA B 1 56 ? 11.82 -8.953 7.145 1 89.06 56 ALA B N 1
ATOM 1765 C CA . ALA B 1 56 ? 12.188 -7.754 6.395 1 89.06 56 ALA B CA 1
ATOM 1766 C C . ALA B 1 56 ? 12.93 -6.758 7.281 1 89.06 56 ALA B C 1
ATOM 1768 O O . ALA B 1 56 ? 13.953 -6.203 6.879 1 89.06 56 ALA B O 1
ATOM 1769 N N . ASP B 1 57 ? 12.445 -6.555 8.477 1 85.81 57 ASP B N 1
ATOM 1770 C CA . ASP B 1 57 ? 13.086 -5.598 9.367 1 85.81 57 ASP B CA 1
ATOM 1771 C C . ASP B 1 57 ? 14.492 -6.047 9.734 1 85.81 57 ASP B C 1
ATOM 1773 O O . ASP B 1 57 ? 15.43 -5.242 9.727 1 85.81 57 ASP B O 1
ATOM 1777 N N . HIS B 1 58 ? 14.523 -7.25 10.062 1 90 58 HIS B N 1
ATOM 1778 C CA . HIS B 1 58 ? 15.828 -7.805 10.406 1 90 58 HIS B CA 1
ATOM 1779 C C . HIS B 1 58 ? 16.797 -7.711 9.234 1 90 58 HIS B C 1
ATOM 1781 O O . HIS B 1 58 ? 17.953 -7.32 9.406 1 90 58 HIS B O 1
ATOM 1787 N N . LEU B 1 59 ? 16.391 -8.023 8.078 1 88.06 59 LEU B N 1
ATOM 1788 C CA . LEU B 1 59 ? 17.219 -7.977 6.879 1 88.06 59 LEU B CA 1
ATOM 1789 C C . LEU B 1 59 ? 17.672 -6.551 6.586 1 88.06 59 LEU B C 1
ATOM 1791 O O . LEU B 1 59 ? 18.797 -6.328 6.168 1 88.06 59 LEU B O 1
ATOM 1795 N N . MET B 1 60 ? 16.75 -5.652 6.801 1 85.88 60 MET B N 1
ATOM 1796 C CA . MET B 1 60 ? 17.094 -4.254 6.574 1 85.88 60 MET B CA 1
ATOM 1797 C C . MET B 1 60 ? 18.234 -3.818 7.484 1 85.88 60 MET B C 1
ATOM 1799 O O . MET B 1 60 ? 19.125 -3.072 7.066 1 85.88 60 MET B O 1
ATOM 1803 N N . GLN B 1 61 ? 18.219 -4.305 8.664 1 86.81 61 GLN B N 1
ATOM 1804 C CA . GLN B 1 61 ? 19.234 -3.938 9.648 1 86.81 61 GLN B CA 1
ATOM 1805 C C . GLN B 1 61 ? 20.562 -4.625 9.352 1 86.81 61 GLN B C 1
ATOM 1807 O O . GLN B 1 61 ? 21.625 -4.012 9.469 1 86.81 61 GLN B O 1
ATOM 1812 N N . VAL B 1 62 ? 20.516 -5.805 8.93 1 88.56 62 VAL B N 1
ATOM 1813 C CA . VAL B 1 62 ? 21.734 -6.609 8.828 1 88.56 62 VAL B CA 1
ATOM 1814 C C . VAL B 1 62 ? 22.344 -6.453 7.438 1 88.56 62 VAL B C 1
ATOM 1816 O O . VAL B 1 62 ? 23.562 -6.41 7.289 1 88.56 62 VAL B O 1
ATOM 1819 N N . SER B 1 63 ? 21.516 -6.371 6.414 1 86.06 63 SER B N 1
ATOM 1820 C CA . SER B 1 63 ? 22.031 -6.387 5.047 1 86.06 63 SER B CA 1
ATOM 1821 C C . SER B 1 63 ? 21.672 -5.098 4.309 1 86.06 63 SER B C 1
ATOM 1823 O O . SER B 1 63 ? 22.094 -4.891 3.172 1 86.06 63 SER B O 1
ATOM 1825 N N . GLY B 1 64 ? 20.875 -4.258 4.949 1 83.25 64 GLY B N 1
ATOM 1826 C CA . GLY B 1 64 ? 20.547 -2.984 4.336 1 83.25 64 GLY B CA 1
ATOM 1827 C C . GLY B 1 64 ? 19.203 -2.992 3.633 1 83.25 64 GLY B C 1
ATOM 1828 O O . GLY B 1 64 ? 18.641 -4.055 3.355 1 83.25 64 GLY B O 1
ATOM 1829 N N . PRO B 1 65 ? 18.719 -1.819 3.344 1 82.88 65 PRO B N 1
ATOM 1830 C CA . PRO B 1 65 ? 17.391 -1.664 2.734 1 82.88 65 PRO B CA 1
ATOM 1831 C C . PRO B 1 65 ? 17.281 -2.332 1.365 1 82.88 65 PRO B C 1
ATOM 1833 O O . PRO B 1 65 ? 16.266 -2.957 1.054 1 82.88 65 PRO B O 1
ATOM 1836 N N . VAL B 1 66 ? 18.312 -2.229 0.552 1 81.56 66 VAL B N 1
ATOM 1837 C CA . VAL B 1 66 ? 18.266 -2.764 -0.805 1 81.56 66 VAL B CA 1
ATOM 1838 C C . VAL B 1 66 ? 18.156 -4.285 -0.757 1 81.56 66 VAL B C 1
ATOM 1840 O O . VAL B 1 66 ? 17.391 -4.883 -1.521 1 81.56 66 VAL B O 1
ATOM 1843 N N . SER B 1 67 ? 18.906 -4.848 0.135 1 84.75 67 SER B N 1
ATOM 1844 C CA . SER B 1 67 ? 18.891 -6.301 0.271 1 84.75 67 SER B CA 1
ATOM 1845 C C . SER B 1 67 ? 17.5 -6.793 0.691 1 84.75 67 SER B C 1
ATOM 1847 O O . SER B 1 67 ? 17.031 -7.812 0.191 1 84.75 67 SER B O 1
ATOM 1849 N N . ALA B 1 68 ? 16.859 -6.117 1.611 1 86.44 68 ALA B N 1
ATOM 1850 C CA . ALA B 1 68 ? 15.531 -6.48 2.074 1 86.44 68 ALA B CA 1
ATOM 1851 C C . ALA B 1 68 ? 14.516 -6.395 0.939 1 86.44 68 ALA B C 1
ATOM 1853 O O . ALA B 1 68 ? 13.695 -7.297 0.761 1 86.44 68 ALA B O 1
ATOM 1854 N N . VAL B 1 69 ? 14.586 -5.359 0.182 1 86.56 69 VAL B N 1
ATOM 1855 C CA . VAL B 1 69 ? 13.664 -5.16 -0.931 1 86.56 69 VAL B CA 1
ATOM 1856 C C . VAL B 1 69 ? 13.898 -6.234 -1.992 1 86.56 69 VAL B C 1
ATOM 1858 O O . VAL B 1 69 ? 12.945 -6.758 -2.572 1 86.56 69 VAL B O 1
ATOM 1861 N N . ASP B 1 70 ? 15.102 -6.555 -2.213 1 87.62 70 ASP B N 1
ATOM 1862 C CA . ASP B 1 70 ? 15.453 -7.578 -3.195 1 87.62 70 ASP B CA 1
ATOM 1863 C C . ASP B 1 70 ? 14.867 -8.938 -2.803 1 87.62 70 ASP B C 1
ATOM 1865 O O . ASP B 1 70 ? 14.297 -9.641 -3.637 1 87.62 70 ASP B O 1
ATOM 1869 N N . ARG B 1 71 ? 15.07 -9.258 -1.658 1 89.56 71 ARG B N 1
ATOM 1870 C CA . ARG B 1 71 ? 14.547 -10.523 -1.166 1 89.56 71 ARG B CA 1
ATOM 1871 C C . ARG B 1 71 ? 13.023 -10.578 -1.297 1 89.56 71 ARG B C 1
ATOM 1873 O O . ARG B 1 71 ? 12.469 -11.602 -1.699 1 89.56 71 ARG B O 1
ATOM 1880 N N . LEU B 1 72 ? 12.398 -9.562 -0.914 1 90 72 LEU B N 1
ATOM 1881 C CA . LEU B 1 72 ? 10.945 -9.5 -1.012 1 90 72 LEU B CA 1
ATOM 1882 C C . LEU B 1 72 ? 10.492 -9.594 -2.467 1 90 72 LEU B C 1
ATOM 1884 O O . LEU B 1 72 ? 9.523 -10.289 -2.777 1 90 72 LEU B O 1
ATOM 1888 N N . HIS B 1 73 ? 11.156 -8.906 -3.27 1 90.19 73 HIS B N 1
ATOM 1889 C CA . HIS B 1 73 ? 10.859 -8.977 -4.695 1 90.19 73 HIS B CA 1
ATOM 1890 C C . HIS B 1 73 ? 10.938 -10.414 -5.207 1 90.19 73 HIS B C 1
ATOM 1892 O O . HIS B 1 73 ? 10.031 -10.883 -5.895 1 90.19 73 HIS B O 1
ATOM 1898 N N . THR B 1 74 ? 11.977 -11.047 -4.852 1 91.25 74 THR B N 1
ATOM 1899 C CA . THR B 1 74 ? 12.195 -12.422 -5.281 1 91.25 74 THR B CA 1
ATOM 1900 C C . THR B 1 74 ? 11.094 -13.336 -4.75 1 91.25 74 THR B C 1
ATOM 1902 O O . THR B 1 74 ? 10.547 -14.156 -5.492 1 91.25 74 THR B O 1
ATOM 1905 N N . ALA B 1 75 ? 10.766 -13.164 -3.514 1 93.75 75 ALA B N 1
ATOM 1906 C CA . ALA B 1 75 ? 9.711 -13.977 -2.904 1 93.75 75 ALA B CA 1
ATOM 1907 C C . ALA B 1 75 ? 8.367 -13.727 -3.59 1 93.75 75 ALA B C 1
ATOM 1909 O O . ALA B 1 75 ? 7.645 -14.68 -3.902 1 93.75 75 ALA B O 1
ATOM 1910 N N . MET B 1 76 ? 8.055 -12.508 -3.84 1 94.12 76 MET B N 1
ATOM 1911 C CA . MET B 1 76 ? 6.793 -12.148 -4.488 1 94.12 76 MET B CA 1
ATOM 1912 C C . MET B 1 76 ? 6.746 -12.688 -5.914 1 94.12 76 MET B C 1
ATOM 1914 O O . MET B 1 76 ? 5.707 -13.172 -6.367 1 94.12 76 MET B O 1
ATOM 1918 N N . HIS B 1 77 ? 7.848 -12.531 -6.578 1 93.81 77 HIS B N 1
ATOM 1919 C CA . HIS B 1 77 ? 7.961 -13.031 -7.941 1 93.81 77 HIS B CA 1
ATOM 1920 C C . HIS B 1 77 ? 7.652 -14.523 -8.008 1 93.81 77 HIS B C 1
ATOM 1922 O O . HIS B 1 77 ? 6.836 -14.961 -8.82 1 93.81 77 HIS B O 1
ATOM 1928 N N . GLY B 1 78 ? 8.266 -15.266 -7.152 1 94.69 78 GLY B N 1
ATOM 1929 C CA . GLY B 1 78 ? 7.984 -16.688 -7.082 1 94.69 78 GLY B CA 1
ATOM 1930 C C . GLY B 1 78 ? 6.531 -16.984 -6.766 1 94.69 78 GLY B C 1
ATOM 1931 O O . GLY B 1 78 ? 5.941 -17.906 -7.348 1 94.69 78 GLY B O 1
ATOM 1932 N N . TYR B 1 79 ? 5.965 -16.25 -5.906 1 95.69 79 TYR B N 1
ATOM 1933 C CA . TYR B 1 79 ? 4.582 -16.453 -5.492 1 95.69 79 TYR B CA 1
ATOM 1934 C C . TYR B 1 79 ? 3.623 -16.188 -6.645 1 95.69 79 TYR B C 1
ATOM 1936 O O . TYR B 1 79 ? 2.746 -17 -6.93 1 95.69 79 TYR B O 1
ATOM 1944 N N . PHE B 1 80 ? 3.768 -15.062 -7.285 1 95.81 80 PHE B N 1
ATOM 1945 C CA . PHE B 1 80 ? 2.889 -14.719 -8.398 1 95.81 80 PHE B CA 1
ATOM 1946 C C . PHE B 1 80 ? 3.041 -15.719 -9.539 1 95.81 80 PHE B C 1
ATOM 1948 O O . PHE B 1 80 ? 2.059 -16.094 -10.18 1 95.81 80 PHE B O 1
ATOM 1955 N N . ARG B 1 81 ? 4.25 -16.141 -9.719 1 96 81 ARG B N 1
ATOM 1956 C CA . ARG B 1 81 ? 4.473 -17.156 -10.75 1 96 81 ARG B CA 1
ATOM 1957 C C . ARG B 1 81 ? 3.732 -18.438 -10.414 1 96 81 ARG B C 1
ATOM 1959 O O . ARG B 1 81 ? 3.094 -19.047 -11.281 1 96 81 ARG B O 1
ATOM 1966 N N . SER B 1 82 ? 3.834 -18.797 -9.203 1 95.56 82 SER B N 1
ATOM 1967 C CA . SER B 1 82 ? 3.156 -20 -8.75 1 95.56 82 SER B CA 1
ATOM 1968 C C . SER B 1 82 ? 1.644 -19.891 -8.914 1 95.56 82 SER B C 1
ATOM 1970 O O . SER B 1 82 ? 0.979 -20.844 -9.312 1 95.56 82 SER B O 1
ATOM 1972 N N . LEU B 1 83 ? 1.11 -18.75 -8.648 1 95.12 83 LEU B N 1
ATOM 1973 C CA . LEU B 1 83 ? -0.325 -18.531 -8.781 1 95.12 83 LEU B CA 1
ATOM 1974 C C . LEU B 1 83 ? -0.76 -18.641 -10.242 1 95.12 83 LEU B C 1
ATOM 1976 O O . LEU B 1 83 ? -1.812 -19.203 -10.539 1 95.12 83 LEU B O 1
ATOM 1980 N N . CYS B 1 84 ? 0.026 -18.078 -11.078 1 96.31 84 CYS B N 1
ATOM 1981 C CA . CYS B 1 84 ? -0.276 -18.172 -12.5 1 96.31 84 CYS B CA 1
ATOM 1982 C C . CYS B 1 84 ? -0.268 -19.625 -12.961 1 96.31 84 CYS B C 1
ATOM 1984 O O . CYS B 1 84 ? -1.185 -20.062 -13.656 1 96.31 84 CYS B O 1
ATOM 1986 N N . LEU B 1 85 ? 0.71 -20.359 -12.562 1 95 85 LEU B N 1
ATOM 1987 C CA . LEU B 1 85 ? 0.837 -21.766 -12.938 1 95 85 LEU B CA 1
ATOM 1988 C C . LEU B 1 85 ? -0.352 -22.578 -12.43 1 95 85 LEU B C 1
ATOM 1990 O O . LEU B 1 85 ? -0.954 -23.344 -13.188 1 95 85 LEU B O 1
ATOM 1994 N N . GLU B 1 86 ? -0.716 -22.266 -11.227 1 93.94 86 GLU B N 1
ATOM 1995 C CA . GLU B 1 86 ? -1.811 -22.984 -10.586 1 93.94 86 GLU B CA 1
ATOM 1996 C C . GLU B 1 86 ? -3.145 -22.688 -11.266 1 93.94 86 GLU B C 1
ATOM 1998 O O . GLU B 1 86 ? -4.039 -23.531 -11.289 1 93.94 86 GLU B O 1
ATOM 2003 N N . SER B 1 87 ? -3.26 -21.531 -11.812 1 94.12 87 SER B N 1
ATOM 2004 C CA . SER B 1 87 ? -4.531 -21.109 -12.383 1 94.12 87 SER B CA 1
ATOM 2005 C C . SER B 1 87 ? -4.535 -21.281 -13.898 1 94.12 87 SER B C 1
ATOM 2007 O O . SER B 1 87 ? -5.488 -20.875 -14.57 1 94.12 87 SER B O 1
ATOM 2009 N N . GLY B 1 88 ? -3.449 -21.719 -14.398 1 95.19 88 GLY B N 1
ATOM 2010 C CA . GLY B 1 88 ? -3.377 -21.969 -15.828 1 95.19 88 GLY B CA 1
ATOM 2011 C C . GLY B 1 88 ? -3.213 -20.719 -16.656 1 95.19 88 GLY B C 1
ATOM 2012 O O . GLY B 1 88 ? -3.641 -20.672 -17.812 1 95.19 88 GLY B O 1
ATOM 2013 N N . ILE B 1 89 ? -2.674 -19.719 -16.109 1 96.12 89 ILE B N 1
ATOM 2014 C CA . ILE B 1 89 ? -2.434 -18.469 -16.812 1 96.12 89 ILE B CA 1
ATOM 2015 C C . ILE B 1 89 ? -1.09 -18.531 -17.547 1 96.12 89 ILE B C 1
ATOM 2017 O O . ILE B 1 89 ? -0.053 -18.766 -16.922 1 96.12 89 ILE B O 1
ATOM 2021 N N . ALA B 1 90 ? -1.104 -18.359 -18.828 1 96.12 90 ALA B N 1
ATOM 2022 C CA . ALA B 1 90 ? 0.115 -18.375 -19.625 1 96.12 90 ALA B CA 1
ATOM 2023 C C . ALA B 1 90 ? 0.992 -17.172 -19.328 1 96.12 90 ALA B C 1
ATOM 2025 O O . ALA B 1 90 ? 0.492 -16.047 -19.203 1 96.12 90 ALA B O 1
ATOM 2026 N N . MET B 1 91 ? 2.23 -17.422 -19.078 1 94.25 91 MET B N 1
ATOM 2027 C CA . MET B 1 91 ? 3.197 -16.344 -18.859 1 94.25 91 MET B CA 1
ATOM 2028 C C . MET B 1 91 ? 4.523 -16.672 -19.547 1 94.25 91 MET B C 1
ATOM 2030 O O . MET B 1 91 ? 4.898 -17.844 -19.656 1 94.25 91 MET B O 1
ATOM 2034 N N . PRO B 1 92 ? 5.211 -15.617 -20.031 1 94.88 92 PRO B N 1
ATOM 2035 C CA . PRO B 1 92 ? 6.559 -15.852 -20.562 1 94.88 92 PRO B CA 1
ATOM 2036 C C . PRO B 1 92 ? 7.516 -16.391 -19.5 1 94.88 92 PRO B C 1
ATOM 2038 O O . PRO B 1 92 ? 7.281 -16.219 -18.297 1 94.88 92 PRO B O 1
ATOM 2041 N N . ASP B 1 93 ? 8.57 -17.062 -19.922 1 91.62 93 ASP B N 1
ATOM 2042 C CA . ASP B 1 93 ? 9.555 -17.656 -19.016 1 91.62 93 ASP B CA 1
ATOM 2043 C C . ASP B 1 93 ? 10.203 -16.594 -18.141 1 91.62 93 ASP B C 1
ATOM 2045 O O . ASP B 1 93 ? 10.445 -16.812 -16.953 1 91.62 93 ASP B O 1
ATOM 2049 N N . GLU B 1 94 ? 10.469 -15.43 -18.703 1 91.94 94 GLU B N 1
ATOM 2050 C CA . GLU B 1 94 ? 11.141 -14.367 -17.969 1 91.94 94 GLU B CA 1
ATOM 2051 C C . GLU B 1 94 ? 10.172 -13.227 -17.641 1 91.94 94 GLU B C 1
ATOM 2053 O O . GLU B 1 94 ? 10.523 -12.055 -17.766 1 91.94 94 GLU B O 1
ATOM 2058 N N . ALA B 1 95 ? 9.023 -13.641 -17.156 1 93.81 95 ALA B N 1
ATOM 2059 C CA . ALA B 1 95 ? 8.039 -12.609 -16.828 1 93.81 95 ALA B CA 1
ATOM 2060 C C . ALA B 1 95 ? 8.461 -11.828 -15.594 1 93.81 95 ALA B C 1
ATOM 2062 O O . ALA B 1 95 ? 8.852 -12.422 -14.578 1 93.81 95 ALA B O 1
ATOM 2063 N N . SER B 1 96 ? 8.469 -10.562 -15.648 1 92.5 96 SER B N 1
ATOM 2064 C CA . SER B 1 96 ? 8.773 -9.703 -14.508 1 92.5 96 SER B CA 1
ATOM 2065 C C . SER B 1 96 ? 7.648 -9.742 -13.477 1 92.5 96 SER B C 1
ATOM 2067 O O . SER B 1 96 ? 6.539 -10.18 -13.773 1 92.5 96 SER B O 1
ATOM 2069 N N . LEU B 1 97 ? 7.973 -9.305 -12.32 1 92.12 97 LEU B N 1
ATOM 2070 C CA . LEU B 1 97 ? 6.988 -9.195 -11.25 1 92.12 97 LEU B CA 1
ATOM 2071 C C . LEU B 1 97 ? 5.797 -8.352 -11.695 1 92.12 97 LEU B C 1
ATOM 2073 O O . LEU B 1 97 ? 4.648 -8.711 -11.438 1 92.12 97 LEU B O 1
ATOM 2077 N N . THR B 1 98 ? 6.055 -7.262 -12.391 1 91.62 98 THR B N 1
ATOM 2078 C CA . THR B 1 98 ? 5.031 -6.352 -12.883 1 91.62 98 THR B CA 1
ATOM 2079 C C . THR B 1 98 ? 4.109 -7.059 -13.875 1 91.62 98 THR B C 1
ATOM 2081 O O . THR B 1 98 ? 2.885 -6.945 -13.781 1 91.62 98 THR B O 1
ATOM 2084 N N . LEU B 1 99 ? 4.676 -7.75 -14.719 1 94.31 99 LEU B N 1
ATOM 2085 C CA . LEU B 1 99 ? 3.883 -8.461 -15.719 1 94.31 99 LEU B CA 1
ATOM 2086 C C . LEU B 1 99 ? 3.049 -9.555 -15.062 1 94.31 99 LEU B C 1
ATOM 2088 O O . LEU B 1 99 ? 1.876 -9.734 -15.398 1 94.31 99 LEU B O 1
ATOM 2092 N N . LEU B 1 100 ? 3.645 -10.305 -14.203 1 95.31 100 LEU B N 1
ATOM 2093 C CA . LEU B 1 100 ? 2.926 -11.367 -13.508 1 95.31 100 LEU B CA 1
ATOM 2094 C C . LEU B 1 100 ? 1.706 -10.805 -12.781 1 95.31 100 LEU B C 1
ATOM 2096 O O . LEU B 1 100 ? 0.623 -11.391 -12.836 1 95.31 100 LEU B O 1
ATOM 2100 N N . PHE B 1 101 ? 1.885 -9.734 -12.109 1 94.25 101 PHE B N 1
ATOM 2101 C CA . PHE B 1 101 ? 0.781 -9.109 -11.383 1 94.25 101 PHE B CA 1
ATOM 2102 C C . PHE B 1 101 ? -0.308 -8.656 -12.344 1 94.25 101 PHE B C 1
ATOM 2104 O O . PHE B 1 101 ? -1.498 -8.789 -12.055 1 94.25 101 PHE B O 1
ATOM 2111 N N . LYS B 1 102 ? 0.115 -8.117 -13.438 1 93.44 102 LYS B N 1
ATOM 2112 C CA . LYS B 1 102 ? -0.834 -7.703 -14.461 1 93.44 102 LYS B CA 1
ATOM 2113 C C . LYS B 1 102 ? -1.657 -8.883 -14.969 1 93.44 102 LYS B C 1
ATOM 2115 O O . LYS B 1 102 ? -2.879 -8.789 -15.094 1 93.44 102 LYS B O 1
ATOM 2120 N N . LEU B 1 103 ? -1.029 -9.953 -15.258 1 95.38 103 LEU B N 1
ATOM 2121 C CA . LEU B 1 103 ? -1.701 -11.156 -15.742 1 95.38 103 LEU B CA 1
ATOM 2122 C C . LEU B 1 103 ? -2.684 -11.688 -14.703 1 95.38 103 LEU B C 1
ATOM 2124 O O . LEU B 1 103 ? -3.801 -12.078 -15.039 1 95.38 103 LEU B O 1
ATOM 2128 N N . LEU B 1 104 ? -2.27 -11.688 -13.461 1 94.56 104 LEU B N 1
ATOM 2129 C CA . LEU B 1 104 ? -3.141 -12.148 -12.391 1 94.56 104 LEU B CA 1
ATOM 2130 C C . LEU B 1 104 ? -4.383 -11.273 -12.281 1 94.56 104 LEU B C 1
ATOM 2132 O O . LEU B 1 104 ? -5.5 -11.781 -12.164 1 94.56 104 LEU B O 1
ATOM 2136 N N . ARG B 1 105 ? -4.164 -9.977 -12.305 1 90.94 105 ARG B N 1
ATOM 2137 C CA . ARG B 1 105 ? -5.281 -9.047 -12.195 1 90.94 105 ARG B CA 1
ATOM 2138 C C . ARG B 1 105 ? -6.262 -9.234 -13.344 1 90.94 105 ARG B C 1
ATOM 2140 O O . ARG B 1 105 ? -7.477 -9.102 -13.164 1 90.94 105 ARG B O 1
ATOM 2147 N N . GLN B 1 106 ? -5.797 -9.664 -14.445 1 91.69 106 GLN B N 1
ATOM 2148 C CA . GLN B 1 106 ? -6.609 -9.742 -15.656 1 91.69 106 GLN B CA 1
ATOM 2149 C C . GLN B 1 106 ? -7.277 -11.109 -15.781 1 91.69 106 GLN B C 1
ATOM 2151 O O . GLN B 1 106 ? -8.406 -11.211 -16.266 1 91.69 106 GLN B O 1
ATOM 2156 N N . ASP B 1 107 ? -6.586 -12.125 -15.281 1 93.38 107 ASP B N 1
ATOM 2157 C CA . ASP B 1 107 ? -7.016 -13.445 -15.727 1 93.38 107 ASP B CA 1
ATOM 2158 C C . ASP B 1 107 ? -7.352 -14.344 -14.539 1 93.38 107 ASP B C 1
ATOM 2160 O O . ASP B 1 107 ? -7.98 -15.391 -14.703 1 93.38 107 ASP B O 1
ATOM 2164 N N . HIS B 1 108 ? -6.875 -13.992 -1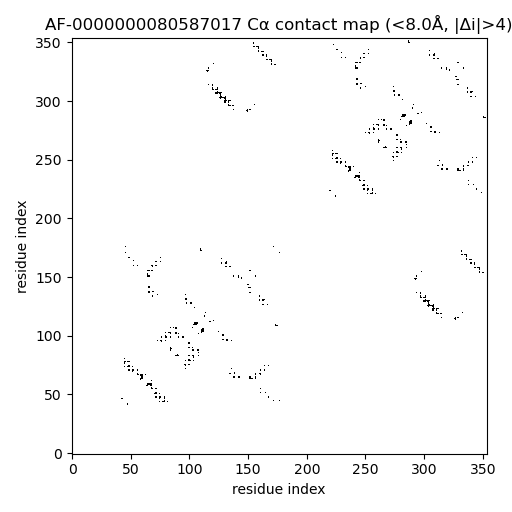3.406 1 93.25 108 HIS B N 1
ATOM 2165 C CA . HIS B 1 108 ? -7.168 -14.883 -12.289 1 93.25 108 HIS B CA 1
ATOM 2166 C C . HIS B 1 108 ? -8.641 -14.812 -11.898 1 93.25 108 HIS B C 1
ATOM 2168 O O . HIS B 1 108 ? -9.172 -13.719 -11.664 1 93.25 108 HIS B O 1
ATOM 2174 N N . PRO B 1 109 ? -9.344 -15.891 -11.766 1 89.62 109 PRO B N 1
ATOM 2175 C CA . PRO B 1 109 ? -10.789 -15.906 -11.516 1 89.62 109 PRO B CA 1
ATOM 2176 C C . PRO B 1 109 ? -11.164 -15.188 -10.219 1 89.62 109 PRO B C 1
ATOM 2178 O O . PRO B 1 109 ? -12.211 -14.531 -10.156 1 89.62 109 PRO B O 1
ATOM 2181 N N . SER B 1 110 ? -10.328 -15.297 -9.195 1 88.5 110 SER B N 1
ATOM 2182 C CA . SER B 1 110 ? -10.641 -14.719 -7.895 1 88.5 110 SER B CA 1
ATOM 2183 C C . SER B 1 110 ? -10.469 -13.203 -7.91 1 88.5 110 SER B C 1
ATOM 2185 O O . SER B 1 110 ? -10.867 -12.516 -6.969 1 88.5 110 SER B O 1
ATOM 2187 N N . LEU B 1 111 ? -9.867 -12.695 -8.977 1 87.75 111 LEU B N 1
ATOM 2188 C CA . LEU B 1 111 ? -9.594 -11.266 -9.047 1 87.75 111 LEU B CA 1
ATOM 2189 C C . LEU B 1 111 ? -10.43 -10.609 -10.148 1 87.75 111 LEU B C 1
ATOM 2191 O O . LEU B 1 111 ? -10.109 -9.508 -10.594 1 87.75 111 LEU B O 1
ATOM 2195 N N . GLN B 1 112 ? -11.43 -11.25 -10.625 1 79.25 112 GLN B N 1
ATOM 2196 C CA . GLN B 1 112 ? -12.227 -10.75 -11.742 1 79.25 112 GLN B CA 1
ATOM 2197 C C . GLN B 1 112 ? -13.617 -10.312 -11.273 1 79.25 112 GLN B C 1
ATOM 2199 O O . GLN B 1 112 ? -14.375 -9.727 -12.047 1 79.25 112 GLN B O 1
ATOM 2204 N N . SER B 1 113 ? -13.961 -10.555 -10.109 1 72.88 113 SER B N 1
ATOM 2205 C CA . SER B 1 113 ? -15.328 -10.234 -9.711 1 72.88 113 SER B CA 1
ATOM 2206 C C . SER B 1 113 ? -15.359 -9.508 -8.375 1 72.88 113 SER B C 1
ATOM 2208 O O . SER B 1 113 ? -15.062 -10.094 -7.332 1 72.88 113 SER B O 1
ATOM 2210 N N . PHE B 1 114 ? -15.609 -8.195 -8.516 1 69.56 114 PHE B N 1
ATOM 2211 C CA . PHE B 1 114 ? -15.672 -7.402 -7.293 1 69.56 114 PHE B CA 1
ATOM 2212 C C . PHE B 1 114 ? -17.062 -6.812 -7.09 1 69.56 114 PHE B C 1
ATOM 2214 O O . PHE B 1 114 ? -17.234 -5.883 -6.305 1 69.56 114 PHE B O 1
ATOM 2221 N N . GLY B 1 115 ? -17.969 -7.371 -7.918 1 70.19 115 GLY B N 1
ATOM 2222 C CA . GLY B 1 115 ? -19.328 -6.875 -7.789 1 70.19 115 GLY B CA 1
ATOM 2223 C C . GLY B 1 115 ? -19.453 -5.391 -8.094 1 70.19 115 GLY B C 1
ATOM 2224 O O . GLY B 1 115 ? -18.938 -4.918 -9.109 1 70.19 115 GLY B O 1
ATOM 2225 N N . SER B 1 116 ? -20.141 -4.633 -7.27 1 66.56 116 SER B N 1
ATOM 2226 C CA . SER B 1 116 ? -20.422 -3.211 -7.453 1 66.56 116 SER B CA 1
ATOM 2227 C C . SER B 1 116 ? -19.156 -2.367 -7.25 1 66.56 116 SER B C 1
ATOM 2229 O O . SER B 1 116 ? -19.141 -1.19 -7.617 1 66.56 116 SER B O 1
ATOM 2231 N N . TYR B 1 117 ? -18.156 -3.055 -6.711 1 70.12 117 TYR B N 1
ATOM 2232 C CA . TYR B 1 117 ? -16.953 -2.303 -6.387 1 70.12 117 TYR B CA 1
ATOM 2233 C C . TYR B 1 117 ? -15.828 -2.609 -7.379 1 70.12 117 TYR B C 1
ATOM 2235 O O . TYR B 1 117 ? -14.672 -2.264 -7.145 1 70.12 117 TYR B O 1
ATOM 2243 N N . ASP B 1 118 ? -16.156 -3.123 -8.477 1 76.06 118 ASP B N 1
ATOM 2244 C CA . ASP B 1 118 ? -15.18 -3.59 -9.453 1 76.06 118 ASP B CA 1
ATOM 2245 C C . ASP B 1 118 ? -14.273 -2.451 -9.922 1 76.06 118 ASP B C 1
ATOM 2247 O O . ASP B 1 118 ? -13.047 -2.561 -9.859 1 76.06 118 ASP B O 1
ATOM 2251 N N . LYS B 1 119 ? -14.953 -1.346 -10.203 1 79.31 119 LYS B N 1
ATOM 2252 C CA . LYS B 1 119 ? -14.164 -0.244 -10.75 1 79.31 119 LYS B CA 1
ATOM 2253 C C . LYS B 1 119 ? -13.203 0.316 -9.703 1 79.31 119 LYS B C 1
ATOM 2255 O O . LYS B 1 119 ? -12.047 0.613 -10.016 1 79.31 119 LYS B O 1
ATOM 2260 N N . ASP B 1 120 ? -13.68 0.377 -8.508 1 79.25 120 ASP B N 1
ATOM 2261 C CA . ASP B 1 120 ? -12.859 0.961 -7.449 1 79.25 120 ASP B CA 1
ATOM 2262 C C . ASP B 1 120 ? -11.719 0.025 -7.059 1 79.25 120 ASP B C 1
ATOM 2264 O O . ASP B 1 120 ? -10.586 0.466 -6.871 1 79.25 120 ASP B O 1
ATOM 2268 N N . VAL B 1 121 ? -12.031 -1.246 -6.984 1 81.44 121 VAL B N 1
ATOM 2269 C CA . VAL B 1 121 ? -11.023 -2.221 -6.586 1 81.44 121 VAL B CA 1
ATOM 2270 C C . VAL B 1 121 ? -9.945 -2.312 -7.66 1 81.44 121 VAL B C 1
ATOM 2272 O O . VAL B 1 121 ? -8.75 -2.379 -7.352 1 81.44 121 VAL B O 1
ATOM 2275 N N . VAL B 1 122 ? -10.336 -2.25 -8.867 1 83.25 122 VAL B N 1
ATOM 2276 C CA . VAL B 1 122 ? -9.398 -2.281 -9.984 1 83.25 122 VAL B CA 1
ATOM 2277 C C . VAL B 1 122 ? -8.469 -1.068 -9.906 1 83.25 122 VAL B C 1
ATOM 2279 O O . VAL B 1 122 ? -7.266 -1.187 -10.141 1 83.25 122 VAL B O 1
ATOM 2282 N N . ARG B 1 123 ? -8.992 0.005 -9.555 1 84.19 123 ARG B N 1
ATOM 2283 C CA . ARG B 1 123 ? -8.188 1.22 -9.445 1 84.19 123 ARG B CA 1
ATOM 2284 C C . ARG B 1 123 ? -7.18 1.108 -8.312 1 84.19 123 ARG B C 1
ATOM 2286 O O . ARG B 1 123 ? -6.043 1.566 -8.438 1 84.19 123 ARG B O 1
ATOM 2293 N N . VAL B 1 124 ? -7.613 0.529 -7.219 1 84.25 124 VAL B N 1
ATOM 2294 C CA . VAL B 1 124 ? -6.691 0.318 -6.105 1 84.25 124 VAL B CA 1
ATOM 2295 C C . VAL B 1 124 ? -5.559 -0.607 -6.539 1 84.25 124 VAL B C 1
ATOM 2297 O O . VAL B 1 124 ? -4.383 -0.32 -6.289 1 84.25 124 VAL B O 1
ATOM 2300 N N . LEU B 1 125 ? -5.945 -1.618 -7.23 1 86.62 125 LEU B N 1
ATOM 2301 C CA . LEU B 1 125 ? -4.957 -2.598 -7.676 1 86.62 125 LEU B CA 1
ATOM 2302 C C . LEU B 1 125 ? -4 -1.984 -8.695 1 86.62 125 LEU B C 1
ATOM 2304 O O . LEU B 1 125 ? -2.812 -2.314 -8.711 1 86.62 125 LEU B O 1
ATOM 2308 N N . GLN B 1 126 ? -4.535 -1.12 -9.477 1 86.5 126 GLN B N 1
ATOM 2309 C CA . GLN B 1 126 ? -3.684 -0.411 -10.43 1 86.5 126 GLN B CA 1
ATOM 2310 C C . GLN B 1 126 ? -2.686 0.49 -9.703 1 86.5 126 GLN B C 1
ATOM 2312 O O . GLN B 1 126 ? -1.535 0.617 -10.133 1 86.5 126 GLN B O 1
ATOM 2317 N N . GLY B 1 127 ? -3.203 1.125 -8.703 1 87.19 127 GLY B N 1
ATOM 2318 C CA . GLY B 1 127 ? -2.297 1.901 -7.871 1 87.19 127 GLY B CA 1
ATOM 2319 C C . GLY B 1 127 ? -1.155 1.079 -7.305 1 87.19 127 GLY B C 1
ATOM 2320 O O . GLY B 1 127 ? 0.002 1.502 -7.344 1 87.19 127 GLY B O 1
ATOM 2321 N N . PHE B 1 128 ? -1.439 -0.036 -6.898 1 87.44 128 PHE B N 1
ATOM 2322 C CA . PHE B 1 128 ? -0.414 -0.895 -6.316 1 87.44 128 PHE B CA 1
ATOM 2323 C C . PHE B 1 128 ? 0.506 -1.447 -7.398 1 87.44 128 PHE B C 1
ATOM 2325 O O . PHE B 1 128 ? 1.69 -1.687 -7.152 1 87.44 128 PHE B O 1
ATOM 2332 N N . ALA B 1 129 ? -0.065 -1.694 -8.586 1 88.38 129 ALA B N 1
ATOM 2333 C CA . ALA B 1 129 ? 0.786 -2.09 -9.703 1 88.38 129 ALA B CA 1
ATOM 2334 C C . ALA B 1 129 ? 1.874 -1.052 -9.961 1 88.38 129 ALA B C 1
ATOM 2336 O O . ALA B 1 129 ? 3.031 -1.403 -10.211 1 88.38 129 ALA B O 1
ATOM 2337 N N . GLN B 1 130 ? 1.502 0.156 -9.859 1 87.44 130 GLN B N 1
ATOM 2338 C CA . GLN B 1 130 ? 2.463 1.239 -10.039 1 87.44 130 GLN B CA 1
ATOM 2339 C C . GLN B 1 130 ? 3.51 1.234 -8.93 1 87.44 130 GLN B C 1
ATOM 2341 O O . GLN B 1 130 ? 4.691 1.467 -9.188 1 87.44 130 GLN B O 1
ATOM 2346 N N . ALA B 1 131 ? 3.043 0.996 -7.77 1 83.94 131 ALA B N 1
ATOM 2347 C CA . ALA B 1 131 ? 3.957 0.935 -6.633 1 83.94 131 ALA B CA 1
ATOM 2348 C C . ALA B 1 131 ? 4.953 -0.211 -6.789 1 83.94 131 ALA B C 1
ATOM 2350 O O . ALA B 1 131 ? 6.148 -0.037 -6.551 1 83.94 131 ALA B O 1
ATOM 2351 N N . ILE B 1 132 ? 4.484 -1.339 -7.223 1 83.75 132 ILE B N 1
ATOM 2352 C CA . ILE B 1 132 ? 5.316 -2.52 -7.418 1 83.75 132 ILE B CA 1
ATOM 2353 C C . ILE B 1 132 ? 6.352 -2.246 -8.508 1 83.75 132 ILE B C 1
ATOM 2355 O O . ILE B 1 132 ? 7.523 -2.613 -8.367 1 83.75 132 ILE B O 1
ATOM 2359 N N . ASP B 1 133 ? 5.895 -1.669 -9.523 1 86.56 133 ASP B N 1
ATOM 2360 C CA . ASP B 1 133 ? 6.797 -1.331 -10.617 1 86.56 133 ASP B CA 1
ATOM 2361 C C . ASP B 1 133 ? 7.914 -0.404 -10.141 1 86.56 133 ASP B C 1
ATOM 2363 O O . ASP B 1 133 ? 9.07 -0.577 -10.523 1 86.56 133 ASP B O 1
ATOM 2367 N N . ALA B 1 134 ? 7.555 0.552 -9.383 1 80.94 134 ALA B N 1
ATOM 2368 C CA . ALA B 1 134 ? 8.547 1.479 -8.844 1 80.94 134 ALA B CA 1
ATOM 2369 C C . ALA B 1 134 ? 9.547 0.75 -7.949 1 80.94 134 ALA B C 1
ATOM 2371 O O . ALA B 1 134 ? 10.734 1.081 -7.941 1 80.94 134 ALA B O 1
ATOM 2372 N N . LEU B 1 135 ? 9.094 -0.219 -7.277 1 75.56 135 LEU B N 1
ATOM 2373 C CA . LEU B 1 135 ? 9.953 -1.014 -6.406 1 75.56 135 LEU B CA 1
ATOM 2374 C C . LEU B 1 135 ? 11.008 -1.764 -7.219 1 75.56 135 LEU B C 1
ATOM 2376 O O . LEU B 1 135 ? 12.156 -1.903 -6.781 1 75.56 135 LEU B O 1
ATOM 2380 N N . ASN B 1 136 ? 10.531 -2.248 -8.297 1 78.5 136 ASN B N 1
ATOM 2381 C CA . ASN B 1 136 ? 11.461 -2.914 -9.195 1 78.5 136 ASN B CA 1
ATOM 2382 C C . ASN B 1 136 ? 12.609 -1.988 -9.594 1 78.5 136 ASN B C 1
ATOM 2384 O O . ASN B 1 136 ? 13.773 -2.398 -9.609 1 78.5 136 ASN B O 1
ATOM 2388 N N . SER B 1 137 ? 12.203 -0.841 -9.891 1 80.44 137 SER B N 1
ATOM 2389 C CA . SER B 1 137 ? 13.203 0.146 -10.281 1 80.44 137 SER B CA 1
ATOM 2390 C C . SER B 1 137 ? 14.133 0.486 -9.125 1 80.44 137 SER B C 1
ATOM 2392 O O . SER B 1 137 ? 15.344 0.64 -9.312 1 80.44 137 SER B O 1
ATOM 2394 N N . LEU B 1 138 ? 13.578 0.59 -7.934 1 75.56 138 LEU B N 1
ATOM 2395 C CA . LEU B 1 138 ? 14.352 0.881 -6.73 1 75.56 138 LEU B CA 1
ATOM 2396 C C . LEU B 1 138 ? 15.383 -0.214 -6.465 1 75.56 138 LEU B C 1
ATOM 2398 O O . LEU B 1 138 ? 16.516 0.075 -6.105 1 75.56 138 LEU B O 1
ATOM 2402 N N . ARG B 1 139 ? 14.898 -1.348 -6.59 1 73.38 139 ARG B N 1
ATOM 2403 C CA . ARG B 1 139 ? 15.773 -2.506 -6.406 1 73.38 139 ARG B CA 1
ATOM 2404 C C . ARG B 1 139 ? 16.922 -2.49 -7.402 1 73.38 139 ARG B C 1
ATOM 2406 O O . ARG B 1 139 ? 18.078 -2.713 -7.031 1 73.38 139 ARG B O 1
ATOM 2413 N N . ASN B 1 140 ? 16.625 -2.283 -8.641 1 74.44 140 ASN B N 1
ATOM 2414 C CA . ASN B 1 140 ? 17.625 -2.33 -9.711 1 74.44 140 ASN B CA 1
ATOM 2415 C C . ASN B 1 140 ? 18.625 -1.188 -9.594 1 74.44 140 ASN B C 1
ATOM 2417 O O . ASN B 1 140 ? 19.812 -1.379 -9.836 1 74.44 140 ASN B O 1
ATOM 2421 N N . ASN B 1 141 ? 18.078 -0.031 -9.219 1 69.94 141 ASN B N 1
ATOM 2422 C CA . ASN B 1 141 ? 18.953 1.138 -9.125 1 69.94 141 ASN B CA 1
ATOM 2423 C C . ASN B 1 141 ? 19.766 1.13 -7.832 1 69.94 141 ASN B C 1
ATOM 2425 O O . ASN B 1 141 ? 20.875 1.653 -7.793 1 69.94 141 ASN B O 1
ATOM 2429 N N . GLY B 1 142 ? 19.156 0.689 -6.805 1 61.5 142 GLY B N 1
ATOM 2430 C CA . GLY B 1 142 ? 19.891 0.611 -5.551 1 61.5 142 GLY B CA 1
ATOM 2431 C C . GLY B 1 142 ? 21.062 -0.346 -5.605 1 61.5 142 GLY B C 1
ATOM 2432 O O . GLY B 1 142 ? 22.062 -0.145 -4.918 1 61.5 142 GLY B O 1
ATOM 2433 N N . SER B 1 143 ? 20.844 -1.322 -6.328 1 57.59 143 SER B N 1
ATOM 2434 C CA . SER B 1 143 ? 21.906 -2.309 -6.457 1 57.59 143 SER B CA 1
ATOM 2435 C C . SER B 1 143 ? 23.109 -1.729 -7.195 1 57.59 143 SER B C 1
ATOM 2437 O O . SER B 1 143 ? 24.25 -2.15 -6.969 1 57.59 143 SER B O 1
ATOM 2439 N N . VAL B 1 144 ? 22.797 -0.782 -8.102 1 54.53 144 VAL B N 1
ATOM 2440 C CA . VAL B 1 144 ? 23.875 -0.243 -8.93 1 54.53 144 VAL B CA 1
ATOM 2441 C C . VAL B 1 144 ? 24.469 0.997 -8.266 1 54.53 144 VAL B C 1
ATOM 2443 O O . VAL B 1 144 ? 25.531 1.475 -8.672 1 54.53 144 VAL B O 1
ATOM 2446 N N . ALA B 1 145 ? 23.719 1.578 -7.34 1 53.91 145 ALA B N 1
ATOM 2447 C CA . ALA B 1 145 ? 24.219 2.834 -6.777 1 53.91 145 ALA B CA 1
ATOM 2448 C C . ALA B 1 145 ? 25.562 2.641 -6.102 1 53.91 145 ALA B C 1
ATOM 2450 O O . ALA B 1 145 ? 25.797 1.632 -5.43 1 53.91 145 ALA B O 1
ATOM 2451 N N . HIS B 1 146 ? 26.516 3.316 -6.629 1 53.16 146 HIS B N 1
ATOM 2452 C CA . HIS B 1 146 ? 27.828 3.434 -6.016 1 53.16 146 HIS B CA 1
ATOM 2453 C C . HIS B 1 146 ? 27.719 3.686 -4.516 1 53.16 146 HIS B C 1
ATOM 2455 O O . HIS B 1 146 ? 26.781 4.352 -4.062 1 53.16 146 HIS B O 1
ATOM 2461 N N . PRO B 1 147 ? 28.453 2.906 -3.711 1 49.12 147 PRO B N 1
ATOM 2462 C CA . PRO B 1 147 ? 28.531 3.012 -2.252 1 49.12 147 PRO B CA 1
ATOM 2463 C C . PRO B 1 147 ? 28.406 4.453 -1.757 1 49.12 147 PRO B C 1
ATOM 2465 O O . PRO B 1 147 ? 27.844 4.691 -0.679 1 49.12 147 PRO B O 1
ATOM 2468 N N . SER B 1 148 ? 29.125 5.34 -2.457 1 49.56 148 SER B N 1
ATOM 2469 C CA . SER B 1 148 ? 29.172 6.738 -2.043 1 49.56 148 SER B CA 1
ATOM 2470 C C . SER B 1 148 ? 27.844 7.43 -2.301 1 49.56 148 SER B C 1
ATOM 2472 O O . SER B 1 148 ? 27.625 8.555 -1.847 1 49.56 148 SER B O 1
ATOM 2474 N N . GLU B 1 149 ? 27.031 6.812 -3.119 1 54.53 149 GLU B N 1
ATOM 2475 C CA . GLU B 1 149 ? 25.812 7.438 -3.641 1 54.53 149 GLU B CA 1
ATOM 2476 C C . GLU B 1 149 ? 24.609 7.102 -2.777 1 54.53 149 GLU B C 1
ATOM 2478 O O . GLU B 1 149 ? 24.656 6.184 -1.957 1 54.53 149 GLU B O 1
ATOM 2483 N N . ASP B 1 150 ? 23.516 7.906 -2.979 1 59.28 150 ASP B N 1
ATOM 2484 C CA . ASP B 1 150 ? 22.281 8.07 -2.199 1 59.28 150 ASP B CA 1
ATOM 2485 C C . ASP B 1 150 ? 21.531 6.754 -2.07 1 59.28 150 ASP B C 1
ATOM 2487 O O . ASP B 1 150 ? 21.109 6.168 -3.074 1 59.28 150 ASP B O 1
ATOM 2491 N N . LEU B 1 151 ? 21.969 6.031 -0.982 1 64.75 151 LEU B N 1
ATOM 2492 C CA . LEU B 1 151 ? 21.375 4.773 -0.545 1 64.75 151 LEU B CA 1
ATOM 2493 C C . LEU B 1 151 ? 19.875 4.938 -0.322 1 64.75 151 LEU B C 1
ATOM 2495 O O . LEU B 1 151 ? 19.406 6.031 0.008 1 64.75 151 LEU B O 1
ATOM 2499 N N . LEU B 1 152 ? 19.219 3.922 -0.85 1 74.88 152 LEU B N 1
ATOM 2500 C CA . LEU B 1 152 ? 17.797 3.875 -0.526 1 74.88 152 LEU B CA 1
ATOM 2501 C C . LEU B 1 152 ? 17.578 4.141 0.958 1 74.88 152 LEU B C 1
ATOM 2503 O O . LEU B 1 152 ? 18.156 3.465 1.811 1 74.88 152 LEU B O 1
ATOM 2507 N N . GLY B 1 153 ? 16.844 5.238 1.197 1 77.88 153 GLY B N 1
ATOM 2508 C CA . GLY B 1 153 ? 16.562 5.566 2.584 1 77.88 153 GLY B CA 1
ATOM 2509 C C . GLY B 1 153 ? 15.703 4.52 3.277 1 77.88 153 GLY B C 1
ATOM 2510 O O . GLY B 1 153 ? 14.984 3.764 2.623 1 77.88 153 GLY B O 1
ATOM 2511 N N . GLU B 1 154 ? 15.812 4.445 4.535 1 81.94 154 GLU B N 1
ATOM 2512 C CA . GLU B 1 154 ? 15.055 3.49 5.34 1 81.94 154 GLU B CA 1
ATOM 2513 C C . GLU B 1 154 ? 13.555 3.682 5.156 1 81.94 154 GLU B C 1
ATOM 2515 O O . GLU B 1 154 ? 12.805 2.707 5.039 1 81.94 154 GLU B O 1
ATOM 2520 N N . ALA B 1 155 ? 13.141 4.883 5.113 1 84 155 ALA B N 1
ATOM 2521 C CA . ALA B 1 155 ? 11.719 5.164 4.957 1 84 155 ALA B CA 1
ATOM 2522 C C . ALA B 1 155 ? 11.203 4.652 3.619 1 84 155 ALA B C 1
ATOM 2524 O O . ALA B 1 155 ? 10.109 4.082 3.545 1 84 155 ALA B O 1
ATOM 2525 N N . GLU B 1 156 ? 12.008 4.801 2.643 1 83.69 156 GLU B N 1
ATOM 2526 C CA . GLU B 1 156 ? 11.617 4.344 1.312 1 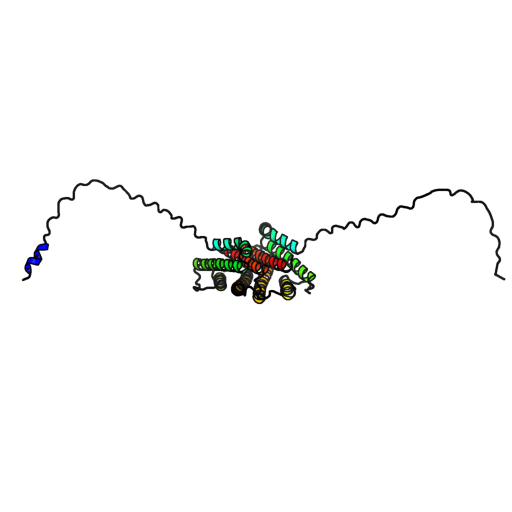83.69 156 GLU B CA 1
ATOM 2527 C C . GLU B 1 156 ? 11.594 2.82 1.236 1 83.69 156 GLU B C 1
ATOM 2529 O O . GLU B 1 156 ? 10.711 2.24 0.604 1 83.69 156 GLU B O 1
ATOM 2534 N N . ALA B 1 157 ? 12.547 2.271 1.887 1 84.31 157 ALA B N 1
ATOM 2535 C CA . ALA B 1 157 ? 12.586 0.812 1.925 1 84.31 157 ALA B CA 1
ATOM 2536 C C . ALA B 1 157 ? 11.367 0.252 2.65 1 84.31 157 ALA B C 1
ATOM 2538 O O . ALA B 1 157 ? 10.75 -0.711 2.189 1 84.31 157 ALA B O 1
ATOM 2539 N N . HIS B 1 158 ? 11.016 0.854 3.721 1 87.5 158 HIS B N 1
ATOM 2540 C CA . HIS B 1 158 ? 9.836 0.427 4.461 1 87.5 158 HIS B CA 1
ATOM 2541 C C . HIS B 1 158 ? 8.57 0.628 3.635 1 87.5 158 HIS B C 1
ATOM 2543 O O . HIS B 1 158 ? 7.633 -0.173 3.719 1 87.5 158 HIS B O 1
ATOM 2549 N N . LEU B 1 159 ? 8.547 1.674 2.963 1 86.81 159 LEU B N 1
ATOM 2550 C CA . LEU B 1 159 ? 7.422 1.919 2.068 1 86.81 159 LEU B CA 1
ATOM 2551 C C . LEU B 1 159 ? 7.262 0.778 1.069 1 86.81 159 LEU B C 1
ATOM 2553 O O . LEU B 1 159 ? 6.152 0.282 0.856 1 86.81 159 LEU B O 1
ATOM 2557 N N . ALA B 1 160 ? 8.367 0.338 0.537 1 84.56 160 ALA B N 1
ATOM 2558 C CA . ALA B 1 160 ? 8.352 -0.756 -0.431 1 84.56 160 ALA B CA 1
ATOM 2559 C C . ALA B 1 160 ? 7.891 -2.057 0.218 1 84.56 160 ALA B C 1
ATOM 2561 O O . ALA B 1 160 ? 7.062 -2.777 -0.344 1 84.56 160 ALA B O 1
ATOM 2562 N N . VAL B 1 161 ? 8.414 -2.299 1.33 1 87.19 161 VAL B N 1
ATOM 2563 C CA . VAL B 1 161 ? 8.086 -3.523 2.053 1 87.19 161 VAL B CA 1
ATOM 2564 C C . VAL B 1 161 ? 6.602 -3.533 2.412 1 87.19 161 VAL B C 1
ATOM 2566 O O . VAL B 1 161 ? 5.91 -4.535 2.203 1 87.19 161 VAL B O 1
ATOM 2569 N N . ASN B 1 162 ? 6.098 -2.441 2.879 1 87.56 162 ASN B N 1
ATOM 2570 C CA . ASN B 1 162 ? 4.699 -2.352 3.283 1 87.56 162 ASN B CA 1
ATOM 2571 C C . ASN B 1 162 ? 3.762 -2.447 2.084 1 87.56 162 ASN B C 1
ATOM 2573 O O . ASN B 1 162 ? 2.688 -3.041 2.178 1 87.56 162 ASN B O 1
ATOM 2577 N N . ALA B 1 163 ? 4.141 -1.824 1.042 1 88.38 163 ALA B N 1
ATOM 2578 C CA . ALA B 1 163 ? 3.35 -1.956 -0.179 1 88.38 163 ALA B CA 1
ATOM 2579 C C . ALA B 1 163 ? 3.248 -3.416 -0.612 1 88.38 163 ALA B C 1
ATOM 2581 O O . ALA B 1 163 ? 2.16 -3.904 -0.923 1 88.38 163 ALA B O 1
ATOM 2582 N N . SER B 1 164 ? 4.375 -4.121 -0.59 1 88.69 164 SER B N 1
ATOM 2583 C CA . SER B 1 164 ? 4.41 -5.531 -0.958 1 88.69 164 SER B CA 1
ATOM 2584 C C . SER B 1 164 ? 3.551 -6.371 -0.015 1 88.69 164 SER B C 1
ATOM 2586 O O . SER B 1 164 ? 2.832 -7.27 -0.456 1 88.69 164 SER B O 1
ATOM 2588 N N . CYS B 1 165 ? 3.668 -6.023 1.212 1 89.25 165 CYS B N 1
ATOM 2589 C CA . CYS B 1 165 ? 2.881 -6.734 2.215 1 89.25 165 CYS B CA 1
ATOM 2590 C C . CYS B 1 165 ? 1.389 -6.562 1.959 1 89.25 165 CYS B C 1
ATOM 2592 O O . CYS B 1 165 ? 0.622 -7.523 2.061 1 89.25 165 CYS B O 1
ATOM 2594 N N . THR B 1 166 ? 0.992 -5.418 1.657 1 90 166 THR B N 1
ATOM 2595 C CA . THR B 1 166 ? -0.412 -5.113 1.404 1 90 166 THR B CA 1
ATOM 2596 C C . THR B 1 166 ? -0.93 -5.902 0.206 1 90 166 THR B C 1
ATOM 2598 O O . THR B 1 166 ? -1.979 -6.543 0.287 1 90 166 THR B O 1
ATOM 2601 N N . ILE B 1 167 ? -0.203 -5.941 -0.814 1 90.31 167 ILE B N 1
ATOM 2602 C CA . ILE B 1 167 ? -0.611 -6.645 -2.023 1 90.31 167 ILE B CA 1
ATOM 2603 C C . ILE B 1 167 ? -0.649 -8.148 -1.755 1 90.31 167 ILE B C 1
ATOM 2605 O O . ILE B 1 167 ? -1.59 -8.836 -2.162 1 90.31 167 ILE B O 1
ATOM 2609 N N . PHE B 1 168 ? 0.357 -8.656 -1.116 1 92.38 168 PHE B N 1
ATOM 2610 C CA . PHE B 1 168 ? 0.417 -10.078 -0.803 1 92.38 168 PHE B CA 1
ATOM 2611 C C . PHE B 1 168 ? -0.799 -10.5 0.011 1 92.38 168 PHE B C 1
ATOM 2613 O O . PHE B 1 168 ? -1.443 -11.508 -0.305 1 92.38 168 PHE B O 1
ATOM 2620 N N . ASN B 1 169 ? -1.074 -9.734 1.028 1 90.19 169 ASN B N 1
ATOM 2621 C CA . ASN B 1 169 ? -2.188 -10.078 1.906 1 90.19 169 ASN B CA 1
ATOM 2622 C C . ASN B 1 169 ? -3.518 -10.062 1.159 1 90.19 169 ASN B C 1
ATOM 2624 O O . ASN B 1 169 ? -4.375 -10.914 1.385 1 90.19 169 ASN B O 1
ATOM 2628 N N . TYR B 1 170 ? -3.646 -9.156 0.301 1 91.19 170 TYR B N 1
ATOM 2629 C CA . TYR B 1 170 ? -4.887 -9.07 -0.463 1 91.19 170 TYR B CA 1
ATOM 2630 C C . TYR B 1 170 ? -5.031 -10.258 -1.405 1 91.19 170 TYR B C 1
ATOM 2632 O O . TYR B 1 170 ? -6.07 -10.922 -1.415 1 91.19 170 TYR B O 1
ATOM 2640 N N . ILE B 1 171 ? -4.004 -10.508 -2.166 1 91.38 171 ILE B N 1
ATOM 2641 C CA . ILE B 1 171 ? -4.043 -11.586 -3.146 1 91.38 171 ILE B CA 1
ATOM 2642 C C . ILE B 1 171 ? -4.223 -12.922 -2.43 1 91.38 171 ILE B C 1
ATOM 2644 O O . ILE B 1 171 ? -5.027 -13.758 -2.854 1 91.38 171 ILE B O 1
ATOM 2648 N N . SER B 1 172 ? -3.471 -13.055 -1.38 1 91.56 172 SER B N 1
ATOM 2649 C CA . SER B 1 172 ? -3.559 -14.297 -0.612 1 91.56 172 SER B CA 1
ATOM 2650 C C . SER B 1 172 ? -4.969 -14.508 -0.072 1 91.56 172 SER B C 1
ATOM 2652 O O . SER B 1 172 ? -5.477 -15.633 -0.081 1 91.56 172 SER B O 1
ATOM 2654 N N . ALA B 1 173 ? -5.562 -13.484 0.401 1 87.81 173 ALA B N 1
ATOM 2655 C CA . ALA B 1 173 ? -6.93 -13.57 0.915 1 87.81 173 ALA B CA 1
ATOM 2656 C C . ALA B 1 173 ? -7.914 -13.922 -0.197 1 87.81 173 ALA B C 1
ATOM 2658 O O . ALA B 1 173 ? -8.828 -14.727 0.007 1 87.81 173 ALA B O 1
ATOM 2659 N N . LYS B 1 174 ? -7.754 -13.359 -1.358 1 89.38 174 LYS B N 1
ATOM 2660 C CA . LYS B 1 174 ? -8.672 -13.562 -2.475 1 89.38 174 LYS B CA 1
ATOM 2661 C C . LYS B 1 174 ? -8.531 -14.977 -3.045 1 89.38 174 LYS B C 1
ATOM 2663 O O . LYS B 1 174 ? -9.523 -15.578 -3.465 1 89.38 174 LYS B O 1
ATOM 2668 N N . VAL B 1 175 ? -7.336 -15.438 -3.078 1 89.44 175 VAL B N 1
ATOM 2669 C CA . VAL B 1 175 ? -7.086 -16.734 -3.684 1 89.44 175 VAL B CA 1
ATOM 2670 C C . VAL B 1 175 ? -7.285 -17.844 -2.643 1 89.44 175 VAL B C 1
ATOM 2672 O O . VAL B 1 175 ? -7.402 -19.016 -2.99 1 89.44 175 VAL B O 1
ATOM 2675 N N . GLY B 1 176 ? -7.391 -17.469 -1.37 1 84.56 176 GLY B N 1
ATOM 2676 C CA . GLY B 1 176 ? -7.652 -18.438 -0.318 1 84.56 176 GLY B CA 1
ATOM 2677 C C . GLY B 1 176 ? -6.391 -19.094 0.225 1 84.56 176 GLY B C 1
ATOM 2678 O O . GLY B 1 176 ? -6.371 -20.297 0.491 1 84.56 176 GLY B O 1
ATOM 2679 N N . HIS B 1 177 ? -5.297 -18.453 0.128 1 74.75 177 HIS B N 1
ATOM 2680 C CA . HIS B 1 177 ? -4.051 -18.938 0.711 1 74.75 177 HIS B CA 1
ATOM 2681 C C . HIS B 1 177 ? -3.854 -18.391 2.121 1 74.75 177 HIS B C 1
ATOM 2683 O O . HIS B 1 177 ? -4.32 -17.297 2.438 1 74.75 177 HIS B O 1
#

Nearest PDB structures (foldseek):
  3o10-assembly2_C  TM=7.396E-01  e=1.681E-01  Homo sapiens
  2hsb-assembly1_A  TM=7.824E-01  e=2.881E-01  Archaeoglobus fulgidus
  3o10-assembly2_C  TM=7.395E-01  e=1.668E-01  Homo sapiens
  2hsb-assembly1_A  TM=7.822E-01  e=2.860E-01  Archaeoglobus fulgidus

Foldseek 3Di:
DDPPVPPVPPPDPDDDDPDDDDDPPDPPPPPPPPPPPPPPPPQQLLNQLVVLLVCLVVCCVPVNLLRSLVSNLVSLQSNLVVQCVVQVQDDDPPDHSLRSLVSCCVPPPLNCDPDPCNVVVSVVSVVLSVLQVVSVVLNVVQVVDDPVDDHDDPVNSVVSSVSSVVVSVVVCVSVVD/DPPDDDDDDDDDDPDDDDDDDDDPDPCPPDPPPPPPPPPPPPQQLLNQLVVLLVCLVVCCVPVNLLRSLVSNLVSLQSNLVVQCVVQVQDDDPPDHSLRSLVSCCVPPPLNCDPDPCNVVVSVVSVVLSVLQVVSVVLNVVQVVDDPVDDHDDPVNSVVSSVSSVVVSVVVCVSVVD

Organism: Ricinus communis (NCBI:txid3988)

InterPro domains:
  IPR026001 Abortive infection protein-like, C-terminal domain [PF14355] (50-172)

Solvent-accessible surface area (backbone atoms only — not comparable to full-atom values): 20745 Å² total; per-residue (Å²): 146,78,71,80,79,62,64,81,66,78,81,65,99,75,78,75,86,72,71,78,80,78,88,77,72,75,78,65,76,74,70,72,72,73,67,70,68,74,62,73,80,69,72,47,48,65,51,48,32,52,50,42,61,70,40,30,65,59,34,28,71,75,64,29,36,54,50,28,49,43,49,40,49,52,30,47,36,52,28,46,50,48,52,30,60,75,68,68,49,88,71,64,93,83,58,47,57,58,53,41,50,50,50,40,53,71,63,34,76,66,54,66,67,52,70,81,42,35,69,39,51,50,40,29,52,49,11,48,50,40,27,52,44,24,42,53,50,47,39,60,48,47,71,64,44,51,88,93,42,74,64,69,44,65,59,56,35,48,42,48,52,42,52,50,50,39,51,49,52,37,51,30,57,54,71,68,100,128,108,76,86,64,101,84,67,98,86,88,90,72,97,73,82,75,89,79,82,86,86,84,78,77,72,76,67,79,74,74,74,74,77,68,73,70,75,65,77,81,69,73,47,48,67,52,48,33,52,48,41,61,70,39,32,64,59,34,30,71,76,64,29,36,55,50,27,51,42,51,40,50,53,27,47,36,52,28,46,51,48,51,30,62,74,69,68,49,88,70,65,93,83,56,47,59,58,53,41,52,52,50,40,55,72,65,34,75,66,54,66,66,52,69,82,43,35,71,40,51,51,40,29,52,49,12,47,50,40,27,52,45,24,41,53,50,46,40,58,48,46,70,63,45,51,88,93,42,73,63,69,45,65,59,57,35,48,42,48,52,42,52,52,49,40,51,49,53,37,51,30,57,55,71,68,100